Protein AF-A0A9D6X083-F1 (afdb_monomer_lite)

Secondary structure (DSSP, 8-state):
--HHHHHHHHHHHHHHHHHHHHHHHHHHHHHTT--HHHHT-SSHHHHHHHHHHTHHHHHHHHHHHHHHHHHHHHHHHHHHHHHHHHHHHHHHHHHHHHHHHHHHHHHHHHHHHHHHHHHHTTPPPPHHHHHHHHHHHHHHHHHHHHHHHHHHHHHHT-SSHHHHHHHHHHHHHHHHHHHTTT-HHHHHHHHHHHHHHHHHHHHHHHHHHHHHTS--

pLDDT: mean 91.26, std 8.33, range [47.0, 98.56]

Radius of gyration: 18.52 Å; chains: 1; bounding box: 45×30×57 Å

Sequence (216 aa):
MDTQKFIVRVGAIAGAVGALILAAMIAVGTGAGVDLAKTQSLVPAIAQEAFKMQAGAIQTVMVLDDLFVVAYVVTFIALATYVRERAGWLALIALVFALITGALDFFENSITLALVATAHAGIAFDPTTLFAMNIVTQMKYLATNIAVGIFGIALWNSPAISDRGLGALLILFAPINVIAFVNPAFAVVRIFAMLGLLVVGAIVLGQTVARTARPQ

Foldseek 3Di:
DPPLLVLLLLLLVLLVVLLVLLVVLVCLCVVLVQDPCQCLDLPQVSNLVSLQSCVVSLLSSLVSQLSSLVSVLSNLVSLLSVLCVQCVVLSVLLNVLSVLLSVLSNVLSVLSNVSSVCSVVVHTDDSVSSVVSVVSVVSSLVSLLSSLQSSLVSQCPDPDPLSPVLSVLSNVLNVLSVVCVVDVVSVVVSSVSVSVSSVVNSVSSVVVSVVVPDDD

Structure (mmCIF, N/CA/C/O backbone):
data_AF-A0A9D6X083-F1
#
_entry.id   AF-A0A9D6X083-F1
#
loop_
_atom_site.group_PDB
_atom_site.id
_atom_site.type_symbol
_atom_site.label_atom_id
_atom_site.label_alt_id
_atom_site.label_comp_id
_atom_site.label_asym_id
_atom_site.label_entity_id
_atom_site.label_seq_id
_atom_site.pdbx_PDB_ins_code
_atom_site.Cartn_x
_atom_site.Cartn_y
_atom_site.Cartn_z
_atom_site.occupancy
_atom_site.B_iso_or_equiv
_atom_site.auth_seq_id
_atom_site.auth_comp_id
_atom_site.auth_asym_id
_atom_site.auth_atom_id
_atom_site.pdbx_PDB_model_num
ATOM 1 N N . MET A 1 1 ? -28.297 -9.023 13.427 1.00 57.06 1 MET A N 1
ATOM 2 C CA . MET A 1 1 ? -26.887 -8.800 13.817 1.00 57.06 1 MET A CA 1
ATOM 3 C C . MET A 1 1 ? -26.665 -7.303 13.814 1.00 57.06 1 MET A C 1
ATOM 5 O O . MET A 1 1 ? -27.114 -6.671 12.872 1.00 57.06 1 MET A O 1
ATOM 9 N N . ASP A 1 2 ? -26.073 -6.748 14.865 1.00 84.06 2 ASP A N 1
ATOM 10 C CA . ASP A 1 2 ? -25.813 -5.309 14.973 1.00 84.06 2 ASP A CA 1
ATOM 11 C C . ASP A 1 2 ? -24.955 -4.831 13.782 1.00 84.06 2 ASP A C 1
ATOM 13 O O . ASP A 1 2 ? -23.906 -5.426 13.509 1.00 84.06 2 ASP A O 1
ATOM 17 N N . THR A 1 3 ? -25.431 -3.837 13.024 1.00 84.38 3 THR A N 1
ATOM 18 C CA . THR A 1 3 ? -24.836 -3.383 11.750 1.00 84.38 3 THR A CA 1
ATOM 19 C C . THR A 1 3 ? -23.362 -3.024 11.914 1.00 84.38 3 THR A C 1
ATOM 21 O O . THR A 1 3 ? -22.534 -3.367 11.069 1.00 84.38 3 THR A O 1
ATOM 24 N N . GLN A 1 4 ? -23.004 -2.420 13.046 1.00 81.75 4 GLN A N 1
ATOM 25 C CA . GLN A 1 4 ? -21.622 -2.084 13.373 1.00 81.75 4 GLN A CA 1
ATOM 26 C C . GLN A 1 4 ? -20.755 -3.343 13.515 1.00 81.75 4 GLN A C 1
ATOM 28 O O . GLN A 1 4 ? -19.673 -3.426 12.936 1.00 81.75 4 GLN A O 1
ATOM 33 N N . LYS A 1 5 ? -21.249 -4.376 14.211 1.00 83.50 5 LYS A N 1
ATOM 34 C CA . LYS A 1 5 ? -20.527 -5.650 14.371 1.00 83.50 5 LYS A CA 1
ATOM 35 C C . LYS A 1 5 ? -20.303 -6.329 13.027 1.00 83.50 5 LYS A C 1
ATOM 37 O O . LYS A 1 5 ? -19.231 -6.884 12.814 1.00 83.50 5 LYS A O 1
ATOM 42 N N . PHE A 1 6 ? -21.282 -6.286 12.123 1.00 88.88 6 PHE A N 1
ATOM 43 C CA . PHE A 1 6 ? -21.110 -6.807 10.766 1.00 88.88 6 PHE A CA 1
ATOM 44 C C . PHE A 1 6 ? -19.974 -6.099 10.030 1.00 88.88 6 PHE A C 1
ATOM 46 O O . PHE A 1 6 ? -19.058 -6.765 9.551 1.00 88.88 6 PHE A O 1
ATOM 53 N N . ILE A 1 7 ? -19.993 -4.767 10.013 1.00 89.25 7 ILE A N 1
ATOM 54 C CA . ILE A 1 7 ? -18.995 -3.953 9.312 1.00 89.25 7 ILE A CA 1
ATOM 55 C C . ILE A 1 7 ? -17.583 -4.229 9.843 1.00 89.25 7 ILE A C 1
ATOM 57 O O . ILE A 1 7 ? -16.665 -4.445 9.055 1.00 89.25 7 ILE A O 1
ATOM 61 N N . VAL A 1 8 ? -17.402 -4.315 11.165 1.00 87.88 8 VAL A N 1
ATOM 62 C CA . VAL A 1 8 ? -16.080 -4.607 11.745 1.00 87.88 8 VAL A CA 1
ATOM 63 C C . VAL A 1 8 ? -15.611 -6.032 11.419 1.00 87.88 8 VAL A C 1
ATOM 65 O O . VAL A 1 8 ? -14.425 -6.225 11.160 1.00 87.88 8 VAL A O 1
ATOM 68 N N . ARG A 1 9 ? -16.509 -7.033 11.349 1.00 90.94 9 ARG A N 1
ATOM 69 C CA . ARG A 1 9 ? -16.136 -8.389 10.876 1.00 90.94 9 ARG A CA 1
ATOM 70 C C . ARG A 1 9 ? -15.660 -8.366 9.439 1.00 90.94 9 ARG A C 1
ATOM 72 O O . ARG A 1 9 ? -14.634 -8.967 9.144 1.00 90.94 9 ARG A O 1
ATOM 79 N N . VAL A 1 10 ? -16.403 -7.686 8.569 1.00 93.62 10 VAL A N 1
ATOM 80 C CA . VAL A 1 10 ? -16.038 -7.546 7.157 1.00 93.62 10 VAL A CA 1
ATOM 81 C C . VAL A 1 10 ? -14.670 -6.878 7.039 1.00 93.62 10 VAL A C 1
ATOM 83 O O . VAL A 1 10 ? -13.820 -7.391 6.322 1.00 93.62 10 VAL A O 1
ATOM 86 N N . GLY A 1 11 ? -14.410 -5.823 7.815 1.00 92.94 11 GLY A N 1
ATOM 87 C CA . GLY A 1 11 ? -13.095 -5.184 7.883 1.00 92.94 11 GLY A CA 1
ATOM 88 C C . GLY A 1 11 ? -11.977 -6.114 8.352 1.00 92.94 11 GLY A C 1
ATOM 89 O O . GLY A 1 11 ? -10.917 -6.146 7.741 1.00 92.94 11 GLY A O 1
ATOM 90 N N . ALA A 1 12 ? -12.200 -6.912 9.400 1.00 91.81 12 ALA A N 1
ATOM 91 C CA . ALA A 1 12 ? -11.199 -7.868 9.885 1.00 91.81 12 ALA A CA 1
ATOM 92 C C . ALA A 1 12 ? -10.893 -8.968 8.855 1.00 91.81 12 ALA A C 1
ATOM 94 O O . ALA A 1 12 ? -9.731 -9.321 8.657 1.00 91.81 12 ALA A O 1
ATOM 95 N N . ILE A 1 13 ? -11.924 -9.481 8.176 1.00 94.75 13 ILE A N 1
ATOM 96 C CA . ILE A 1 13 ? -11.771 -10.459 7.091 1.00 94.75 13 ILE A CA 1
ATOM 97 C C . ILE A 1 13 ? -11.012 -9.831 5.923 1.00 94.75 13 ILE A C 1
ATOM 99 O O . ILE A 1 13 ? -10.068 -10.435 5.425 1.00 94.75 13 ILE A O 1
ATOM 103 N N . ALA A 1 14 ? -11.378 -8.614 5.519 1.00 95.50 14 ALA A N 1
ATOM 104 C CA . ALA A 1 14 ? -10.691 -7.890 4.459 1.00 95.50 14 ALA A CA 1
ATOM 105 C C . ALA A 1 14 ? -9.214 -7.650 4.812 1.00 95.50 14 ALA A C 1
ATOM 107 O O . ALA A 1 14 ? -8.349 -7.909 3.984 1.00 95.50 14 ALA A O 1
ATOM 108 N N . GLY A 1 15 ? -8.901 -7.281 6.057 1.00 93.94 15 GLY A N 1
ATOM 109 C CA . GLY A 1 15 ? -7.522 -7.149 6.531 1.00 93.94 15 GLY A CA 1
ATOM 110 C C . GLY A 1 15 ? -6.738 -8.464 6.471 1.00 93.94 15 GLY A C 1
ATOM 111 O O . GLY A 1 15 ? -5.591 -8.479 6.028 1.00 93.94 15 GLY A O 1
ATOM 112 N N . ALA A 1 16 ? -7.363 -9.586 6.845 1.00 95.12 16 ALA A N 1
ATOM 113 C CA . ALA A 1 16 ? -6.751 -10.911 6.733 1.00 95.12 16 ALA A CA 1
ATOM 114 C C . ALA A 1 16 ? -6.512 -11.320 5.269 1.00 95.12 16 ALA A C 1
ATOM 116 O O . ALA A 1 16 ? -5.441 -11.826 4.938 1.00 95.12 16 ALA A O 1
ATOM 117 N N . VAL A 1 17 ? -7.476 -11.058 4.381 1.00 96.75 17 VAL A N 1
ATOM 118 C CA . VAL A 1 17 ? -7.324 -11.259 2.931 1.00 96.75 17 VAL A CA 1
ATOM 119 C C . VAL A 1 17 ? -6.194 -10.385 2.388 1.00 96.75 17 VAL A C 1
ATOM 121 O O . VAL A 1 17 ? -5.342 -10.887 1.662 1.00 96.75 17 VAL A O 1
ATOM 124 N N . GLY A 1 18 ? -6.113 -9.120 2.804 1.00 96.69 18 GLY A N 1
ATOM 125 C CA . GLY A 1 18 ? -5.015 -8.222 2.453 1.00 96.69 18 GLY A CA 1
ATOM 126 C C . GLY A 1 18 ? -3.651 -8.780 2.868 1.00 96.69 18 GLY A C 1
ATOM 127 O O . GLY A 1 18 ? -2.720 -8.779 2.069 1.00 96.69 18 GLY A O 1
ATOM 128 N N . ALA A 1 19 ? -3.530 -9.342 4.074 1.00 95.94 19 ALA A N 1
ATOM 129 C CA . ALA A 1 19 ?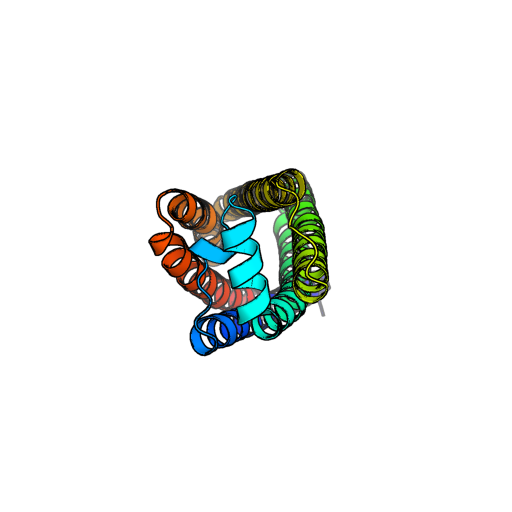 -2.293 -9.990 4.514 1.00 95.94 19 ALA A CA 1
ATOM 130 C C . ALA A 1 19 ? -1.897 -11.182 3.620 1.00 95.94 19 ALA A C 1
ATOM 132 O O . ALA A 1 19 ? -0.722 -11.336 3.286 1.00 95.94 19 ALA A O 1
ATOM 133 N N . LEU A 1 20 ? -2.864 -12.005 3.197 1.00 97.31 20 LEU A N 1
ATOM 134 C CA . LEU A 1 20 ? -2.616 -13.121 2.276 1.00 97.31 20 LEU A CA 1
ATOM 135 C C . LEU A 1 20 ? -2.178 -12.636 0.891 1.00 97.31 20 LEU A C 1
ATOM 137 O O . LEU A 1 20 ? -1.249 -13.198 0.312 1.00 97.31 20 LEU A O 1
ATOM 141 N N . ILE A 1 21 ? -2.808 -11.580 0.376 1.00 97.81 21 ILE A N 1
ATOM 142 C CA . ILE A 1 21 ? -2.437 -10.980 -0.908 1.00 97.81 21 ILE A CA 1
ATOM 143 C C . ILE A 1 21 ? -1.023 -10.394 -0.830 1.00 97.81 21 ILE A C 1
ATOM 145 O O . ILE A 1 21 ? -0.210 -10.662 -1.710 1.00 97.81 21 ILE A O 1
ATOM 149 N N . LEU A 1 22 ? -0.676 -9.683 0.248 1.00 96.44 22 LEU A N 1
ATOM 150 C CA . LEU A 1 22 ? 0.683 -9.174 0.449 1.00 96.44 22 LEU A CA 1
ATOM 151 C C . LEU A 1 22 ? 1.714 -10.307 0.527 1.00 96.44 22 LEU A C 1
ATOM 153 O O . LEU A 1 22 ? 2.782 -10.205 -0.074 1.00 96.44 22 LEU A O 1
ATOM 157 N N . ALA A 1 23 ? 1.393 -11.411 1.203 1.00 96.50 23 ALA A N 1
ATOM 158 C CA . ALA A 1 23 ? 2.252 -12.593 1.212 1.00 96.50 23 ALA A CA 1
ATOM 159 C C . ALA A 1 23 ? 2.444 -13.177 -0.201 1.00 96.50 23 ALA A C 1
ATOM 161 O O . ALA A 1 23 ? 3.562 -13.546 -0.562 1.00 96.50 23 ALA A O 1
ATOM 162 N N . ALA A 1 24 ? 1.391 -13.203 -1.024 1.00 97.12 24 ALA A N 1
ATOM 163 C CA . ALA A 1 24 ? 1.485 -13.619 -2.422 1.00 97.12 24 ALA A CA 1
ATOM 164 C C . ALA A 1 24 ? 2.355 -12.661 -3.254 1.00 97.12 24 ALA A C 1
ATOM 166 O O . ALA A 1 24 ? 3.208 -13.122 -4.009 1.00 97.12 24 ALA A O 1
ATOM 167 N N . MET A 1 25 ? 2.218 -11.344 -3.072 1.00 96.19 25 MET A N 1
ATOM 168 C CA . MET A 1 25 ? 3.072 -10.349 -3.737 1.00 96.19 25 MET A CA 1
ATOM 169 C C . MET A 1 25 ? 4.548 -10.526 -3.368 1.00 96.19 25 MET A C 1
ATOM 171 O O . MET A 1 25 ? 5.409 -10.493 -4.246 1.00 96.19 25 MET A O 1
ATOM 175 N N . ILE A 1 26 ? 4.848 -10.790 -2.090 1.00 93.81 26 ILE A N 1
ATOM 176 C CA . ILE A 1 26 ? 6.210 -11.109 -1.633 1.00 93.81 26 ILE A CA 1
ATOM 177 C C . ILE A 1 26 ? 6.724 -12.375 -2.324 1.00 93.81 26 ILE A C 1
ATOM 179 O O . ILE A 1 26 ? 7.855 -12.388 -2.811 1.00 93.81 26 ILE A O 1
ATOM 183 N N . ALA A 1 27 ? 5.911 -13.431 -2.393 1.00 94.94 27 ALA A N 1
ATOM 184 C CA . ALA A 1 27 ? 6.293 -14.686 -3.036 1.00 94.94 27 ALA A CA 1
ATOM 185 C C . ALA A 1 27 ? 6.585 -14.500 -4.535 1.00 94.94 27 ALA A C 1
ATOM 187 O O . ALA A 1 27 ? 7.588 -15.011 -5.028 1.00 94.94 27 ALA A O 1
ATOM 188 N N . VAL A 1 28 ? 5.763 -13.719 -5.244 1.00 94.75 28 VAL A N 1
ATOM 189 C CA . VAL A 1 28 ? 5.981 -13.402 -6.665 1.00 94.75 28 VAL A CA 1
ATOM 190 C C . VAL A 1 28 ? 7.257 -12.581 -6.844 1.00 94.75 28 VAL A C 1
ATOM 192 O O . VAL A 1 28 ? 8.112 -12.952 -7.646 1.00 94.75 28 VAL A O 1
ATOM 195 N N . GLY A 1 29 ? 7.422 -11.498 -6.079 1.00 91.12 29 GLY A N 1
ATOM 196 C CA . GLY A 1 29 ? 8.581 -10.611 -6.199 1.00 91.12 29 GLY A CA 1
ATOM 197 C C . GLY A 1 29 ? 9.904 -11.305 -5.865 1.00 91.12 29 GLY A C 1
ATOM 198 O O . GLY A 1 29 ? 10.885 -11.152 -6.591 1.00 91.12 29 GLY A O 1
ATOM 199 N N . THR A 1 30 ? 9.929 -12.120 -4.807 1.00 89.25 30 THR A N 1
ATOM 200 C CA . THR A 1 30 ? 11.122 -12.895 -4.425 1.00 89.25 30 THR A CA 1
ATOM 201 C C . THR A 1 30 ? 11.402 -14.039 -5.398 1.00 89.25 30 THR A C 1
ATOM 203 O O . THR A 1 30 ? 12.545 -14.203 -5.817 1.00 89.25 30 THR A O 1
ATOM 206 N N . GLY A 1 31 ? 10.377 -14.790 -5.817 1.00 90.06 31 GLY A N 1
ATOM 207 C CA . GLY A 1 31 ? 10.517 -15.899 -6.764 1.00 90.06 31 GLY A CA 1
ATOM 208 C C . GLY A 1 31 ? 10.977 -15.463 -8.157 1.00 90.06 31 GLY A C 1
ATOM 209 O O . GLY A 1 31 ? 11.719 -16.191 -8.810 1.00 90.06 31 GLY A O 1
ATOM 210 N N . ALA A 1 32 ? 10.592 -14.261 -8.592 1.00 87.44 32 ALA A N 1
ATOM 211 C CA . ALA A 1 32 ? 11.033 -13.675 -9.857 1.00 87.44 32 ALA A CA 1
ATOM 212 C C . ALA A 1 32 ? 12.366 -12.908 -9.761 1.00 87.44 32 ALA A C 1
ATOM 214 O O . ALA A 1 32 ? 12.852 -12.414 -10.777 1.00 87.44 32 ALA A O 1
ATOM 215 N N . GLY A 1 33 ? 12.955 -12.785 -8.564 1.00 85.56 33 GLY A N 1
ATOM 216 C CA . GLY A 1 33 ? 14.194 -12.032 -8.356 1.00 85.56 33 GLY A CA 1
ATOM 217 C C . GLY A 1 33 ? 14.054 -10.543 -8.680 1.00 85.56 33 GLY A C 1
ATOM 218 O O . GLY A 1 33 ? 14.962 -9.960 -9.273 1.00 85.56 33 GLY A O 1
ATOM 219 N N . VAL A 1 34 ? 12.910 -9.937 -8.338 1.00 83.81 34 VAL A N 1
ATOM 220 C CA . VAL A 1 34 ? 12.632 -8.525 -8.629 1.00 83.81 34 VAL A CA 1
ATOM 221 C C . VAL A 1 34 ? 13.661 -7.629 -7.944 1.00 83.81 34 VAL A C 1
ATOM 223 O O . VAL A 1 34 ? 13.794 -7.614 -6.719 1.00 83.81 34 VAL A O 1
ATOM 226 N N . ASP A 1 35 ? 14.368 -6.846 -8.754 1.00 85.25 35 ASP A N 1
ATOM 227 C CA . ASP A 1 35 ? 15.342 -5.863 -8.286 1.00 85.25 35 ASP A CA 1
ATOM 228 C C . ASP A 1 35 ? 14.642 -4.516 -8.093 1.00 85.25 35 ASP A C 1
ATOM 230 O O . ASP A 1 35 ? 14.546 -3.701 -9.016 1.00 85.25 35 ASP A O 1
ATOM 234 N N . LEU A 1 36 ? 14.151 -4.300 -6.869 1.00 82.38 36 LEU A N 1
ATOM 235 C CA . LEU A 1 36 ? 13.416 -3.091 -6.492 1.00 82.38 36 LEU A CA 1
ATOM 236 C C . LEU A 1 36 ? 14.210 -1.807 -6.763 1.00 82.38 36 LEU A C 1
ATOM 238 O O . LEU A 1 36 ? 13.619 -0.789 -7.123 1.00 82.38 36 LEU A O 1
ATOM 242 N N . ALA A 1 37 ? 15.539 -1.842 -6.624 1.00 86.31 37 ALA A N 1
ATOM 243 C CA . ALA A 1 37 ? 16.376 -0.672 -6.863 1.00 86.31 37 ALA A CA 1
ATOM 244 C C . ALA A 1 37 ? 16.399 -0.300 -8.351 1.00 86.31 37 ALA A C 1
ATOM 246 O O . ALA A 1 37 ? 16.353 0.882 -8.695 1.00 86.31 37 ALA A O 1
ATOM 247 N N . LYS A 1 38 ? 16.417 -1.297 -9.244 1.00 89.81 38 LYS A N 1
ATOM 248 C CA . LYS A 1 38 ? 16.351 -1.050 -10.690 1.00 89.81 38 LYS A CA 1
ATOM 249 C C . LYS A 1 38 ? 14.958 -0.631 -11.144 1.00 89.81 38 LYS A C 1
ATOM 251 O O . LYS A 1 38 ? 14.855 0.301 -11.937 1.00 89.81 38 LYS A O 1
ATOM 256 N N . THR A 1 39 ? 13.895 -1.251 -10.628 1.00 87.94 39 THR A N 1
ATOM 257 C CA . THR A 1 39 ? 12.513 -0.882 -10.995 1.00 87.94 39 THR A CA 1
ATOM 258 C C . THR A 1 39 ? 12.117 0.506 -10.488 1.00 87.94 39 THR A C 1
ATOM 260 O O . THR A 1 39 ? 11.258 1.145 -11.082 1.00 87.94 39 THR A O 1
ATOM 263 N N . GLN A 1 40 ? 12.746 1.000 -9.418 1.00 89.06 40 GLN A N 1
ATOM 264 C CA . GLN A 1 40 ? 12.524 2.350 -8.879 1.00 89.06 40 GLN A CA 1
ATOM 265 C C . GLN A 1 40 ? 13.541 3.386 -9.386 1.00 89.06 40 GLN A C 1
ATOM 267 O O . GLN A 1 40 ? 13.532 4.532 -8.934 1.00 89.06 40 GLN A O 1
ATOM 272 N N . SER A 1 41 ? 14.433 3.002 -10.302 1.00 91.75 41 SER A N 1
ATOM 273 C CA . SER A 1 41 ? 15.456 3.904 -10.821 1.00 91.75 41 SER A CA 1
ATOM 274 C C . SER A 1 41 ? 14.835 5.038 -11.633 1.00 91.75 41 SER A C 1
ATOM 276 O O . SER A 1 41 ? 13.993 4.817 -12.500 1.00 91.75 41 SER A O 1
ATOM 278 N N . LEU A 1 42 ? 15.315 6.261 -11.407 1.00 93.00 42 LEU A N 1
ATOM 279 C CA . LEU A 1 42 ? 14.971 7.417 -12.240 1.00 93.00 42 LEU A CA 1
ATOM 280 C C . LEU A 1 42 ? 15.786 7.463 -13.542 1.00 93.00 42 LEU A C 1
ATOM 282 O O . LEU A 1 42 ? 15.558 8.336 -14.374 1.00 93.00 42 LEU A O 1
ATOM 286 N N . VAL A 1 43 ? 16.739 6.541 -13.728 1.00 95.56 43 VAL A N 1
ATOM 287 C CA . VAL A 1 43 ? 17.518 6.412 -14.964 1.00 95.56 43 VAL A CA 1
ATOM 288 C C . VAL A 1 43 ? 16.722 5.558 -15.958 1.00 95.56 43 VAL A C 1
ATOM 290 O O . VAL A 1 43 ? 16.605 4.347 -15.739 1.00 95.56 43 VAL A O 1
ATOM 293 N N . PRO A 1 44 ? 16.222 6.129 -17.075 1.00 95.62 44 PRO A N 1
ATOM 294 C CA . PRO A 1 44 ? 15.279 5.445 -17.960 1.00 95.62 44 PRO A CA 1
ATOM 295 C C . PRO A 1 44 ? 15.766 4.099 -18.487 1.00 95.62 44 PRO A C 1
ATOM 297 O O . PRO A 1 44 ? 15.013 3.135 -18.470 1.00 95.62 44 PRO A O 1
ATOM 300 N N . ALA A 1 45 ? 17.033 4.009 -18.902 1.00 95.75 45 ALA A N 1
ATOM 301 C CA . ALA A 1 45 ? 17.598 2.773 -19.440 1.00 95.75 45 ALA A CA 1
ATOM 302 C C . ALA A 1 45 ? 17.605 1.631 -18.408 1.00 95.75 45 ALA A C 1
ATOM 304 O O . ALA A 1 45 ? 17.249 0.504 -18.742 1.00 95.75 45 ALA A O 1
ATOM 305 N N . ILE A 1 46 ? 17.950 1.937 -17.151 1.00 95.44 46 ILE A N 1
ATOM 306 C CA . ILE A 1 46 ? 18.000 0.955 -16.058 1.00 95.44 46 ILE A CA 1
ATOM 307 C C . ILE A 1 46 ? 16.587 0.469 -15.722 1.00 95.44 46 ILE A C 1
ATOM 309 O O . ILE A 1 46 ? 16.351 -0.736 -15.629 1.00 95.44 46 ILE A O 1
ATOM 313 N N . ALA A 1 47 ? 15.643 1.403 -15.574 1.00 95.25 47 ALA A N 1
ATOM 314 C CA . ALA A 1 47 ? 14.250 1.071 -15.302 1.00 95.25 47 ALA A CA 1
ATOM 315 C C . ALA A 1 47 ? 13.640 0.259 -16.454 1.00 95.25 47 ALA A C 1
ATOM 317 O O . ALA A 1 47 ? 13.046 -0.790 -16.224 1.00 95.25 47 ALA A O 1
ATOM 318 N N . GLN A 1 48 ? 13.841 0.682 -17.702 1.00 96.38 48 GLN A N 1
ATOM 319 C CA . GLN A 1 48 ? 13.305 -0.002 -18.877 1.00 96.38 48 GLN A CA 1
ATOM 320 C C . GLN A 1 48 ? 13.834 -1.435 -19.004 1.00 96.38 48 GLN A C 1
ATOM 322 O O . GLN A 1 48 ? 13.064 -2.339 -19.325 1.00 96.38 48 GLN A O 1
ATOM 327 N N . GLU A 1 49 ? 15.121 -1.667 -18.739 1.00 95.38 49 GLU A N 1
ATOM 328 C CA . GLU A 1 49 ? 15.699 -3.014 -18.733 1.00 95.38 49 GLU A CA 1
ATOM 329 C C . GLU A 1 49 ? 15.036 -3.902 -17.670 1.00 95.38 49 GLU A C 1
ATOM 331 O O . GLU A 1 49 ? 14.608 -5.017 -17.974 1.00 95.38 49 GLU A O 1
ATOM 336 N N . ALA A 1 50 ? 14.869 -3.392 -16.446 1.00 94.56 50 ALA A N 1
ATOM 337 C CA . ALA A 1 50 ? 14.203 -4.123 -15.370 1.00 94.56 50 ALA A CA 1
ATOM 338 C C . ALA A 1 50 ? 12.739 -4.443 -15.705 1.00 94.56 50 ALA A C 1
ATOM 340 O O . ALA A 1 50 ? 12.314 -5.589 -15.559 1.00 94.56 50 ALA A O 1
ATOM 341 N N . PHE A 1 51 ? 11.992 -3.466 -16.228 1.00 95.50 51 PHE A N 1
ATOM 342 C CA . PHE A 1 51 ? 10.600 -3.648 -16.646 1.00 95.50 51 PHE A CA 1
ATOM 343 C C . PHE A 1 51 ? 10.459 -4.671 -17.776 1.00 95.50 51 PHE A C 1
ATOM 345 O O . PHE A 1 51 ? 9.517 -5.457 -17.759 1.00 95.50 51 PHE A O 1
ATOM 352 N N . LYS A 1 52 ? 11.404 -4.720 -18.726 1.00 95.00 52 LYS A N 1
ATOM 353 C CA . LYS A 1 52 ? 11.436 -5.760 -19.769 1.00 95.00 52 LYS A CA 1
ATOM 354 C C . LYS A 1 52 ? 11.701 -7.145 -19.185 1.00 95.00 52 LYS A C 1
ATOM 356 O O . LYS A 1 52 ? 10.996 -8.090 -19.521 1.00 95.00 52 LYS A O 1
ATOM 361 N N . MET A 1 53 ? 12.718 -7.271 -18.331 1.00 94.81 53 MET A N 1
ATOM 362 C CA . MET A 1 53 ? 13.121 -8.565 -17.770 1.00 94.81 53 MET A CA 1
ATOM 363 C C . MET A 1 53 ? 12.073 -9.149 -16.818 1.00 94.81 53 MET A C 1
ATOM 365 O O . MET A 1 53 ? 11.943 -10.365 -16.724 1.00 94.81 53 MET A O 1
ATOM 369 N N . GLN A 1 54 ? 11.334 -8.293 -16.111 1.00 94.31 54 GLN A N 1
ATOM 370 C CA . GLN A 1 54 ? 10.450 -8.690 -15.012 1.00 94.31 54 GLN A CA 1
ATOM 371 C C . GLN A 1 54 ? 8.970 -8.416 -15.310 1.00 94.31 54 GLN A C 1
ATOM 373 O O . GLN A 1 54 ? 8.147 -8.453 -14.398 1.00 94.31 54 GLN A O 1
ATOM 378 N N . ALA A 1 55 ? 8.607 -8.167 -16.572 1.00 94.88 55 ALA A N 1
ATOM 379 C CA . ALA A 1 55 ? 7.268 -7.735 -16.973 1.00 94.88 55 ALA A CA 1
ATOM 380 C C . ALA A 1 55 ? 6.134 -8.591 -16.390 1.00 94.88 55 ALA A C 1
ATOM 382 O O . ALA A 1 55 ? 5.216 -8.053 -15.776 1.00 94.88 55 ALA A O 1
ATOM 383 N N . GLY A 1 56 ? 6.218 -9.920 -16.523 1.00 95.50 56 GLY A N 1
ATOM 384 C CA . GLY A 1 56 ? 5.181 -10.826 -16.017 1.00 95.50 56 GLY A CA 1
ATOM 385 C C . GLY A 1 56 ? 5.046 -10.797 -14.491 1.00 95.50 56 GLY A C 1
ATOM 386 O O . GLY A 1 56 ? 3.933 -10.838 -13.965 1.00 95.50 56 GLY A O 1
ATOM 387 N N . ALA A 1 57 ? 6.165 -10.665 -13.774 1.00 95.69 57 ALA A N 1
ATOM 388 C CA . ALA A 1 57 ? 6.160 -10.538 -12.320 1.00 95.69 57 ALA A CA 1
ATOM 389 C C . ALA A 1 57 ? 5.570 -9.191 -11.886 1.00 95.69 57 ALA A C 1
ATOM 391 O O . ALA A 1 57 ? 4.693 -9.169 -11.027 1.00 95.69 57 ALA A O 1
ATOM 392 N N . ILE A 1 58 ? 5.980 -8.091 -12.528 1.00 95.69 58 ILE A N 1
ATOM 393 C CA . ILE A 1 58 ? 5.441 -6.748 -12.277 1.00 95.69 58 ILE A CA 1
ATOM 394 C C . ILE A 1 58 ? 3.930 -6.737 -12.524 1.00 95.69 58 ILE A C 1
ATOM 396 O O . ILE A 1 58 ? 3.182 -6.347 -11.638 1.00 95.69 58 ILE A O 1
ATOM 400 N N . GLN A 1 59 ? 3.460 -7.235 -13.671 1.00 97.00 59 GLN A N 1
ATOM 401 C CA . GLN A 1 59 ? 2.028 -7.313 -13.988 1.00 97.00 59 GLN A CA 1
ATOM 402 C C . GLN A 1 59 ? 1.245 -8.114 -12.946 1.00 97.00 59 GLN A C 1
ATOM 404 O O . GLN A 1 59 ? 0.195 -7.669 -12.489 1.00 97.00 59 GLN A O 1
ATOM 409 N N . THR A 1 60 ? 1.770 -9.272 -12.542 1.00 97.62 60 THR A N 1
ATOM 410 C CA . THR A 1 60 ? 1.138 -10.107 -11.512 1.00 97.62 60 THR A CA 1
ATOM 411 C C . THR A 1 60 ? 1.055 -9.363 -10.181 1.00 97.62 60 THR A C 1
ATOM 413 O O . THR A 1 60 ? 0.005 -9.374 -9.544 1.00 97.62 60 THR A O 1
ATOM 416 N N . VAL A 1 61 ? 2.132 -8.684 -9.775 1.00 96.44 61 VAL A N 1
ATOM 417 C CA . VAL A 1 61 ? 2.150 -7.878 -8.549 1.00 96.44 61 VAL A CA 1
ATOM 418 C C . VAL A 1 61 ? 1.154 -6.723 -8.635 1.00 96.44 61 VAL A C 1
ATOM 420 O O . VAL A 1 61 ? 0.442 -6.528 -7.667 1.00 96.44 61 VAL A O 1
ATOM 423 N N . MET A 1 62 ? 1.021 -6.022 -9.765 1.00 97.12 62 MET A N 1
ATOM 424 C CA . MET A 1 62 ? 0.039 -4.931 -9.910 1.00 97.12 62 MET A CA 1
ATOM 425 C C . MET A 1 62 ? -1.409 -5.421 -9.797 1.00 97.12 62 MET A C 1
ATOM 427 O O . MET A 1 62 ? -2.215 -4.799 -9.119 1.00 97.12 62 MET A O 1
ATOM 431 N N . VAL A 1 63 ? -1.741 -6.570 -10.396 1.00 97.44 63 VAL A N 1
ATOM 432 C CA . VAL A 1 63 ? -3.085 -7.164 -10.259 1.00 97.44 63 VAL A CA 1
ATOM 433 C C . VAL A 1 63 ? -3.368 -7.559 -8.811 1.00 97.44 63 VAL A C 1
ATOM 435 O O . VAL A 1 63 ? -4.467 -7.338 -8.301 1.00 97.44 63 VAL A O 1
ATOM 438 N N . LEU A 1 64 ? -2.385 -8.161 -8.139 1.00 98.00 64 LEU A N 1
ATOM 439 C CA . LEU A 1 64 ? -2.504 -8.487 -6.721 1.00 98.00 64 LEU A CA 1
ATOM 440 C C . LEU A 1 64 ? -2.622 -7.216 -5.873 1.00 98.00 64 LEU A C 1
ATOM 442 O O . LEU A 1 64 ? -3.428 -7.189 -4.948 1.00 98.00 64 LEU A O 1
ATOM 446 N N . ASP A 1 65 ? -1.876 -6.168 -6.200 1.00 97.06 65 ASP A N 1
ATOM 447 C CA . ASP A 1 65 ? -1.896 -4.907 -5.470 1.00 97.06 65 ASP A CA 1
ATOM 448 C C . ASP A 1 65 ? -3.244 -4.186 -5.626 1.00 97.06 65 ASP A C 1
ATOM 450 O O . ASP A 1 65 ? -3.821 -3.762 -4.634 1.00 97.06 65 ASP A O 1
ATOM 454 N N . ASP A 1 66 ? -3.861 -4.193 -6.809 1.00 98.25 66 ASP A N 1
ATOM 455 C CA . ASP A 1 66 ? -5.228 -3.680 -6.996 1.00 98.25 66 ASP A CA 1
ATOM 456 C C . ASP A 1 66 ? -6.257 -4.412 -6.107 1.00 98.25 66 ASP A C 1
ATOM 458 O O . ASP A 1 66 ? -7.153 -3.795 -5.520 1.00 98.25 66 ASP A O 1
ATOM 462 N N . LEU A 1 67 ? -6.124 -5.736 -5.946 1.00 98.12 67 LEU A N 1
ATOM 463 C CA . LEU A 1 67 ? -6.958 -6.512 -5.015 1.00 98.12 67 LEU A CA 1
ATOM 464 C C . LEU A 1 67 ? -6.640 -6.181 -3.550 1.00 98.12 67 LEU A C 1
ATOM 466 O O . LEU A 1 67 ? -7.546 -6.123 -2.711 1.00 98.12 67 LEU A O 1
ATOM 470 N N . PHE A 1 68 ? -5.364 -5.954 -3.238 1.00 97.94 68 PHE A N 1
ATOM 471 C CA . PHE A 1 68 ? -4.910 -5.518 -1.923 1.00 97.94 68 PHE A CA 1
ATOM 472 C C . PHE A 1 68 ? -5.497 -4.146 -1.560 1.00 97.94 68 PHE A C 1
ATOM 474 O O . PHE A 1 68 ? -5.966 -3.970 -0.432 1.00 97.94 68 PHE A O 1
ATOM 481 N N . VAL A 1 69 ? -5.575 -3.223 -2.523 1.00 98.00 69 VAL A N 1
ATOM 482 C CA . VAL A 1 69 ? -6.195 -1.900 -2.374 1.00 98.00 69 VAL A CA 1
ATOM 483 C C . VAL A 1 69 ? -7.647 -2.007 -1.966 1.00 98.00 69 VAL A C 1
ATOM 485 O O . VAL A 1 69 ? -8.064 -1.415 -0.969 1.00 98.00 69 VAL A O 1
ATOM 488 N N . VAL A 1 70 ? -8.422 -2.829 -2.670 1.00 98.06 70 VAL A N 1
ATOM 489 C CA . VAL A 1 70 ? -9.825 -3.073 -2.311 1.00 98.06 70 VAL A CA 1
ATOM 490 C C . VAL A 1 70 ? -9.932 -3.616 -0.883 1.00 98.06 70 VAL A C 1
ATOM 492 O O . VAL A 1 70 ? -10.746 -3.132 -0.091 1.00 98.06 70 VAL A O 1
ATOM 495 N N . ALA A 1 71 ? -9.088 -4.586 -0.524 1.00 97.50 71 ALA A N 1
ATOM 496 C CA . ALA A 1 71 ? -9.097 -5.199 0.800 1.00 97.50 71 ALA A CA 1
ATOM 497 C C . ALA A 1 71 ? -8.781 -4.189 1.920 1.00 97.50 71 ALA A C 1
ATOM 499 O O . ALA A 1 71 ? -9.505 -4.118 2.924 1.00 97.50 71 ALA A O 1
ATOM 500 N N . TYR A 1 72 ? -7.742 -3.364 1.767 1.00 95.75 72 TYR A N 1
ATOM 501 C CA . TYR A 1 72 ? -7.412 -2.383 2.799 1.00 95.75 72 TYR A CA 1
ATOM 502 C C . TYR A 1 72 ? -8.414 -1.220 2.831 1.00 95.75 72 TYR A C 1
ATOM 504 O O . TYR A 1 72 ? -8.710 -0.721 3.917 1.00 95.75 72 TYR A O 1
ATOM 512 N N . VAL A 1 73 ? -8.995 -0.803 1.698 1.00 97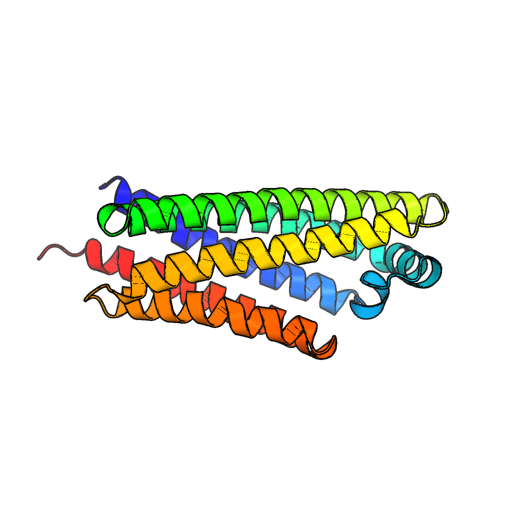.62 73 VAL A N 1
ATOM 513 C CA . VAL A 1 73 ? -10.029 0.251 1.664 1.00 97.62 73 VAL A CA 1
ATOM 514 C C . VAL A 1 73 ? -11.258 -0.192 2.452 1.00 97.62 73 VAL A C 1
ATOM 516 O O . VAL A 1 73 ? -11.745 0.550 3.307 1.00 97.62 73 VAL A O 1
ATOM 519 N N . VAL A 1 74 ? -11.719 -1.431 2.250 1.00 97.06 74 VAL A N 1
ATOM 520 C CA . VAL A 1 74 ? -12.806 -2.021 3.050 1.00 97.06 74 VAL A CA 1
ATOM 521 C C . VAL A 1 74 ? -12.437 -2.051 4.537 1.00 97.06 74 VAL A C 1
ATOM 523 O O . VAL A 1 74 ? -13.263 -1.721 5.392 1.00 97.06 74 VAL A O 1
ATOM 526 N N . THR A 1 75 ? -11.184 -2.380 4.856 1.00 95.38 75 THR A N 1
ATOM 527 C CA . THR A 1 75 ? -10.674 -2.371 6.235 1.00 95.38 75 THR A CA 1
ATOM 528 C C . THR A 1 75 ? -10.716 -0.969 6.850 1.00 95.38 75 THR A C 1
ATOM 530 O O . THR A 1 75 ? -11.193 -0.814 7.976 1.00 95.38 75 THR A O 1
ATOM 533 N N . PHE A 1 76 ? -10.299 0.074 6.125 1.00 96.50 76 PHE A N 1
ATOM 534 C CA . PHE A 1 76 ? -10.355 1.457 6.610 1.00 96.50 76 PHE A CA 1
ATOM 535 C C . PHE A 1 76 ? -11.780 1.985 6.753 1.00 96.50 76 PHE A C 1
ATOM 537 O O . PHE A 1 76 ? -12.056 2.698 7.714 1.00 96.50 76 PHE A O 1
ATOM 544 N N . ILE A 1 77 ? -12.706 1.612 5.867 1.00 96.12 77 ILE A N 1
ATOM 545 C CA . ILE A 1 77 ? -14.131 1.952 6.017 1.00 96.12 77 ILE A CA 1
ATOM 546 C C . ILE A 1 77 ? -14.689 1.332 7.304 1.00 96.12 77 ILE A C 1
ATOM 548 O O . ILE A 1 77 ? -15.392 1.998 8.075 1.00 96.12 77 ILE A O 1
ATOM 552 N N . ALA A 1 78 ? -14.350 0.070 7.573 1.00 93.94 78 ALA A N 1
ATOM 553 C CA . ALA A 1 78 ? -14.758 -0.597 8.800 1.00 93.94 78 ALA A CA 1
ATOM 554 C C . ALA A 1 78 ? -14.145 0.057 10.045 1.00 93.94 78 ALA A C 1
ATOM 556 O O . ALA A 1 78 ? -14.849 0.287 11.030 1.00 93.94 78 ALA A O 1
ATOM 557 N N . LEU A 1 79 ? -12.862 0.420 9.979 1.00 93.25 79 LEU A N 1
ATOM 558 C CA . LEU A 1 79 ? -12.162 1.126 11.048 1.00 93.25 79 LEU A CA 1
ATOM 559 C C . LEU A 1 79 ? -12.762 2.514 11.304 1.00 93.25 79 LEU A C 1
ATOM 561 O O . LEU A 1 79 ? -13.006 2.874 12.452 1.00 93.25 79 LEU A O 1
ATOM 565 N N . ALA A 1 80 ? -13.077 3.267 10.252 1.00 95.25 80 ALA A N 1
ATOM 566 C CA . ALA A 1 80 ? -13.747 4.558 10.352 1.00 95.25 80 ALA A CA 1
ATOM 567 C C . ALA A 1 80 ? -15.115 4.429 11.013 1.00 95.25 80 ALA A C 1
ATOM 569 O O . ALA A 1 80 ? -15.429 5.190 11.923 1.00 95.25 80 ALA A O 1
ATOM 570 N N . THR A 1 81 ? -15.899 3.428 10.616 1.00 92.88 81 THR A N 1
ATOM 571 C CA . THR A 1 81 ? -17.204 3.152 11.230 1.00 92.88 81 THR A CA 1
ATOM 572 C C . THR A 1 81 ? -17.058 2.811 12.712 1.00 92.88 81 THR A C 1
ATOM 574 O O . THR A 1 81 ? -17.826 3.303 13.534 1.00 92.88 81 THR A O 1
ATOM 577 N N . TYR A 1 82 ? -16.043 2.020 13.066 1.00 90.25 82 TYR A N 1
ATOM 578 C CA . TYR A 1 82 ? -15.745 1.659 14.449 1.00 90.25 82 TYR A CA 1
ATOM 579 C C . TYR A 1 82 ? -15.329 2.867 15.304 1.00 90.25 82 TYR A C 1
ATOM 581 O O . TYR A 1 82 ? -15.795 3.029 16.428 1.00 90.25 82 TYR A O 1
ATOM 589 N N . VAL A 1 83 ? -14.479 3.745 14.768 1.00 91.69 83 VAL A N 1
ATOM 590 C CA . VAL A 1 83 ? -13.953 4.920 15.484 1.00 91.69 83 VAL A CA 1
ATOM 591 C C . VAL A 1 83 ? -14.969 6.070 15.541 1.00 91.69 83 VAL A C 1
ATOM 593 O O . VAL A 1 83 ? -14.930 6.886 16.467 1.00 91.69 83 VAL A O 1
ATOM 596 N N . ARG A 1 84 ? -15.906 6.138 14.586 1.00 92.56 84 ARG A N 1
ATOM 597 C CA . ARG A 1 84 ? -16.848 7.256 14.409 1.00 92.56 84 ARG A CA 1
ATOM 598 C C . ARG A 1 84 ? -17.660 7.588 15.658 1.00 92.56 84 ARG A C 1
ATOM 600 O O . ARG A 1 84 ? -17.891 8.766 15.911 1.00 92.56 84 ARG A O 1
ATOM 607 N N . GLU A 1 85 ? -18.078 6.589 16.431 1.00 86.50 85 GLU A N 1
ATOM 608 C CA . GLU A 1 85 ? -18.898 6.794 17.638 1.00 86.50 85 GLU A CA 1
ATOM 609 C C . GLU A 1 85 ? -18.175 7.590 18.730 1.00 86.50 85 GLU A C 1
ATOM 611 O O . GLU A 1 85 ? -18.814 8.216 19.570 1.00 86.50 85 GLU A O 1
ATOM 616 N N . ARG A 1 86 ? -16.840 7.585 18.709 1.00 86.56 86 ARG A N 1
ATOM 617 C CA . ARG A 1 86 ? -15.998 8.224 19.727 1.00 86.56 86 ARG A CA 1
ATOM 618 C C . ARG A 1 86 ? -15.321 9.484 19.211 1.00 86.56 86 ARG A C 1
ATOM 620 O O . ARG A 1 86 ? -15.163 10.448 19.950 1.00 86.56 86 ARG A O 1
ATOM 627 N N . ALA A 1 87 ? -14.901 9.465 17.950 1.00 91.88 87 ALA A N 1
ATOM 628 C CA . ALA A 1 87 ? -14.125 10.534 17.339 1.00 91.88 87 ALA A CA 1
ATOM 629 C C . ALA A 1 87 ? -14.548 10.744 15.878 1.00 91.88 87 ALA A C 1
ATOM 631 O O . ALA A 1 87 ? -13.758 10.552 14.955 1.00 91.88 87 ALA A O 1
ATOM 632 N N . GLY A 1 88 ? -15.810 11.137 15.665 1.00 92.62 88 GLY A N 1
ATOM 633 C CA . GLY A 1 88 ? -16.429 11.243 14.338 1.00 92.62 88 GLY A CA 1
ATOM 634 C C . GLY A 1 88 ? -15.627 12.054 13.317 1.00 92.62 88 GLY A C 1
ATOM 635 O O . GLY A 1 88 ? -15.403 11.580 12.205 1.00 92.62 88 GLY A O 1
ATOM 636 N N . TRP A 1 89 ? -15.135 13.237 13.703 1.00 95.56 89 TRP A N 1
ATOM 637 C CA . TRP A 1 89 ? -14.319 14.078 12.819 1.00 95.56 89 TRP A CA 1
ATOM 638 C C . TRP A 1 89 ? -12.966 13.449 12.476 1.00 95.56 89 TRP A C 1
ATOM 640 O O . TRP A 1 89 ? -12.574 13.454 11.313 1.00 95.56 89 TRP A O 1
ATOM 650 N N . LEU A 1 90 ? -12.278 12.857 13.460 1.00 95.31 90 LEU A N 1
ATOM 651 C CA . LEU A 1 90 ? -10.999 12.180 13.223 1.00 95.31 90 LEU A CA 1
ATOM 652 C C . LEU A 1 90 ? -11.182 10.955 12.322 1.00 95.31 90 LEU A C 1
ATOM 654 O O . LEU A 1 90 ? -10.402 10.764 11.395 1.00 95.31 90 LEU A O 1
ATOM 658 N N . ALA A 1 91 ? -12.240 10.170 12.542 1.00 95.56 91 ALA A N 1
ATOM 659 C CA . ALA A 1 91 ? -12.576 9.025 11.701 1.00 95.56 91 ALA A CA 1
ATOM 660 C C . ALA A 1 91 ? -12.834 9.436 10.245 1.00 95.56 91 ALA A C 1
ATOM 662 O O . ALA A 1 91 ? -12.365 8.764 9.330 1.00 95.56 91 ALA A O 1
ATOM 663 N N . LEU A 1 92 ? -13.552 10.544 10.027 1.00 97.44 92 LEU A N 1
ATOM 664 C CA . LEU A 1 92 ? -13.830 11.060 8.688 1.00 97.44 92 LEU A CA 1
ATOM 665 C C . LEU A 1 92 ? -12.553 11.530 7.983 1.00 97.44 92 LEU A C 1
ATOM 667 O O . LEU A 1 92 ? -12.314 11.136 6.846 1.00 97.44 92 LEU A O 1
ATOM 671 N N . ILE A 1 93 ? -11.726 12.338 8.651 1.00 97.88 93 ILE A N 1
ATOM 672 C CA . ILE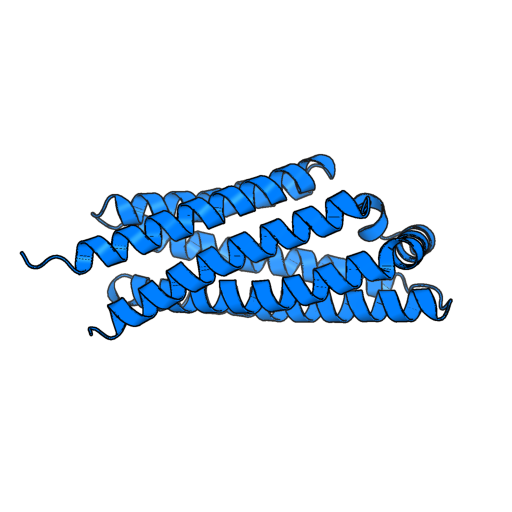 A 1 93 ? -10.470 12.838 8.073 1.00 97.88 93 ILE A CA 1
ATOM 673 C C . ILE A 1 93 ? -9.542 11.664 7.744 1.00 97.88 93 ILE A C 1
ATOM 675 O O . ILE A 1 93 ? -9.024 11.584 6.632 1.00 97.88 93 ILE A O 1
ATOM 679 N N . ALA A 1 94 ? -9.379 10.721 8.674 1.00 97.75 94 ALA A N 1
ATOM 680 C CA . ALA A 1 94 ? -8.562 9.533 8.457 1.00 97.75 94 ALA A CA 1
ATOM 681 C C . ALA A 1 94 ? -9.068 8.694 7.275 1.00 97.75 94 ALA A C 1
ATOM 683 O O . ALA A 1 94 ? -8.267 8.235 6.463 1.00 97.75 94 ALA A O 1
ATOM 684 N N . LEU A 1 95 ? -10.390 8.541 7.136 1.00 98.19 95 LEU A N 1
ATOM 685 C CA . LEU A 1 95 ? -10.990 7.843 6.003 1.00 98.19 95 LEU A CA 1
ATOM 686 C C . LEU A 1 95 ? -10.722 8.562 4.678 1.00 98.19 95 LEU A C 1
ATOM 688 O O . LEU A 1 95 ? -10.383 7.901 3.706 1.00 98.19 95 LEU A O 1
ATOM 692 N N . VAL A 1 96 ? -10.829 9.892 4.625 1.00 98.56 96 VAL A N 1
ATOM 693 C CA . VAL A 1 96 ? -10.513 10.659 3.407 1.00 98.56 96 VAL A CA 1
ATOM 694 C C . VAL A 1 96 ? -9.075 10.393 2.965 1.00 98.56 96 VAL A C 1
ATOM 696 O O . VAL A 1 96 ? -8.852 10.061 1.805 1.00 98.56 96 VAL A O 1
ATOM 699 N N . PHE A 1 97 ? -8.109 10.458 3.884 1.00 98.56 97 PHE A N 1
ATOM 700 C CA . PHE A 1 97 ? -6.714 10.150 3.562 1.00 98.56 97 PHE A CA 1
ATOM 701 C C . PHE A 1 97 ? -6.509 8.688 3.142 1.00 98.56 97 PHE A C 1
ATOM 703 O O . PHE A 1 97 ? -5.788 8.439 2.182 1.00 98.56 97 PHE A O 1
ATOM 710 N N . ALA A 1 98 ? -7.188 7.734 3.782 1.00 98.00 98 ALA A N 1
ATOM 711 C CA . ALA A 1 98 ? -7.146 6.328 3.382 1.00 98.00 98 ALA A CA 1
ATOM 712 C C . ALA A 1 98 ? -7.714 6.089 1.970 1.00 98.00 98 ALA A C 1
ATOM 714 O O . ALA A 1 98 ? -7.185 5.275 1.216 1.00 98.00 98 ALA A O 1
ATOM 715 N N . LEU A 1 99 ? -8.777 6.802 1.591 1.00 98.50 99 LEU A N 1
ATOM 716 C CA . LEU A 1 99 ? -9.346 6.733 0.242 1.00 98.50 99 LEU A CA 1
ATOM 717 C C . LEU A 1 99 ? -8.435 7.403 -0.794 1.00 98.50 99 LEU A C 1
ATOM 719 O O . LEU A 1 99 ? -8.313 6.896 -1.906 1.00 98.50 99 LEU A O 1
ATOM 723 N N . ILE A 1 100 ? -7.767 8.501 -0.426 1.00 98.56 100 ILE A N 1
ATOM 724 C CA . ILE A 1 100 ? -6.733 9.126 -1.261 1.00 98.56 100 ILE A CA 1
ATOM 725 C C . ILE A 1 100 ? -5.583 8.143 -1.498 1.00 98.56 100 ILE A C 1
ATOM 727 O O . ILE A 1 100 ? -5.155 8.008 -2.640 1.00 98.56 100 ILE A O 1
ATOM 731 N N . THR A 1 101 ? -5.127 7.414 -0.473 1.00 98.06 101 THR A N 1
ATOM 732 C CA . THR A 1 101 ? -4.154 6.324 -0.653 1.00 98.06 101 THR A CA 1
ATOM 733 C C . THR A 1 101 ? -4.647 5.313 -1.687 1.00 98.06 101 THR A C 1
ATOM 735 O O . THR A 1 101 ? -3.918 5.038 -2.634 1.00 98.06 101 THR A O 1
ATOM 738 N N . GLY A 1 102 ? -5.893 4.837 -1.557 1.00 98.06 102 GLY A N 1
ATOM 739 C CA . GLY A 1 102 ? -6.519 3.912 -2.514 1.00 98.06 102 GLY A CA 1
ATOM 740 C C . GLY A 1 102 ? -6.488 4.410 -3.950 1.00 98.06 102 GLY A C 1
ATOM 741 O O . GLY A 1 102 ? -6.086 3.691 -4.860 1.00 98.06 102 GLY A O 1
ATOM 742 N N . ALA A 1 103 ? -6.875 5.666 -4.157 1.00 98.31 103 ALA A N 1
ATOM 743 C CA . ALA A 1 103 ? -6.849 6.277 -5.478 1.00 98.31 103 ALA A CA 1
ATOM 744 C C . ALA A 1 103 ? -5.422 6.399 -6.040 1.00 98.31 103 ALA A C 1
ATOM 746 O O . ALA A 1 103 ? -5.211 6.172 -7.231 1.00 98.31 103 ALA A O 1
ATOM 747 N N . LEU A 1 104 ? -4.446 6.747 -5.195 1.00 98.38 104 LEU A N 1
ATOM 748 C CA . LEU A 1 104 ? -3.048 6.879 -5.602 1.00 98.38 104 LEU A CA 1
ATOM 749 C C . LEU A 1 104 ? -2.400 5.526 -5.915 1.00 98.38 104 LEU A C 1
ATOM 751 O O . LEU A 1 104 ? -1.612 5.473 -6.853 1.00 98.38 104 LEU A O 1
ATOM 755 N N . ASP A 1 105 ? -2.757 4.450 -5.205 1.00 97.56 105 ASP A N 1
ATOM 756 C CA . ASP A 1 105 ? -2.320 3.089 -5.551 1.00 97.56 105 ASP A CA 1
ATOM 757 C C . ASP A 1 105 ? -2.804 2.686 -6.947 1.00 97.56 105 ASP A C 1
ATOM 759 O O . ASP A 1 105 ? -1.991 2.340 -7.800 1.00 97.56 105 ASP A O 1
ATOM 763 N N . PHE A 1 106 ? -4.105 2.816 -7.237 1.00 97.94 106 PHE A N 1
ATOM 764 C CA . PHE A 1 106 ? -4.625 2.494 -8.574 1.00 97.94 106 PHE A CA 1
ATOM 765 C C . PHE A 1 106 ? -3.945 3.315 -9.676 1.00 97.94 106 PHE A C 1
ATOM 767 O O . PHE A 1 106 ? -3.705 2.821 -10.783 1.00 97.94 106 PHE A O 1
ATOM 774 N N . PHE A 1 107 ? -3.626 4.577 -9.385 1.00 98.00 107 PHE A N 1
ATOM 775 C CA . PHE A 1 107 ? -2.927 5.443 -10.324 1.00 98.00 107 PHE A CA 1
ATOM 776 C C . PHE A 1 107 ? -1.470 5.004 -10.542 1.00 98.00 107 PHE A C 1
ATOM 778 O O . PHE A 1 107 ? -1.029 4.906 -11.688 1.00 98.00 107 PHE A O 1
ATOM 785 N N . GLU A 1 108 ? -0.740 4.674 -9.475 1.00 97.25 108 GLU A N 1
ATOM 786 C CA . GLU A 1 108 ? 0.617 4.117 -9.541 1.00 97.25 108 GLU A CA 1
ATOM 787 C C . GLU A 1 108 ? 0.654 2.795 -10.317 1.00 97.25 108 GLU A C 1
ATOM 789 O O . GLU A 1 108 ? 1.506 2.617 -11.194 1.00 97.25 108 GLU A O 1
ATOM 794 N N . ASN A 1 109 ? -0.308 1.906 -10.070 1.00 97.75 109 ASN A N 1
ATOM 795 C CA . ASN A 1 109 ? -0.413 0.614 -10.746 1.00 97.75 109 ASN A CA 1
ATOM 796 C C . ASN A 1 109 ? -0.712 0.791 -12.237 1.00 97.75 109 ASN A C 1
ATOM 798 O O . ASN A 1 109 ? -0.084 0.151 -13.084 1.00 97.75 109 ASN A O 1
ATOM 802 N N . SER A 1 110 ? -1.586 1.738 -12.583 1.00 97.38 110 SER A N 1
ATOM 803 C CA . SER A 1 110 ? -1.881 2.089 -13.978 1.00 97.38 110 SER A CA 1
ATOM 804 C C . SER A 1 110 ? -0.645 2.620 -14.715 1.00 97.38 110 SER A C 1
ATOM 806 O O . SER A 1 110 ? -0.367 2.192 -15.838 1.00 97.38 110 SER A O 1
ATOM 808 N N . ILE A 1 111 ? 0.132 3.512 -14.086 1.00 97.19 111 ILE A N 1
ATOM 809 C CA . ILE A 1 111 ? 1.397 4.015 -14.653 1.00 97.19 111 ILE A CA 1
ATOM 810 C C . ILE A 1 111 ? 2.396 2.867 -14.821 1.00 97.19 111 ILE A C 1
ATOM 812 O O . ILE A 1 111 ? 3.017 2.735 -15.875 1.00 97.19 111 ILE A O 1
ATOM 816 N N . THR A 1 112 ? 2.521 2.002 -13.817 1.00 97.12 112 THR A N 1
ATOM 817 C CA . THR A 1 112 ? 3.442 0.860 -13.840 1.00 97.12 112 THR A CA 1
ATOM 818 C C . THR A 1 112 ? 3.111 -0.101 -14.984 1.00 97.12 112 THR A C 1
ATOM 820 O O . THR A 1 112 ? 3.995 -0.493 -15.746 1.00 97.12 112 THR A O 1
ATOM 823 N N . LEU A 1 113 ? 1.835 -0.436 -15.184 1.00 97.38 113 LEU A N 1
ATOM 824 C CA . LEU A 1 113 ? 1.398 -1.274 -16.304 1.00 97.38 113 LEU A CA 1
ATOM 825 C C . LEU A 1 113 ? 1.635 -0.600 -17.665 1.00 97.38 113 LEU A C 1
ATOM 827 O O . LEU A 1 113 ? 2.052 -1.267 -18.617 1.00 97.38 113 LEU A O 1
ATOM 831 N N . ALA A 1 114 ? 1.441 0.718 -17.763 1.00 97.12 114 ALA A N 1
ATOM 832 C CA . ALA A 1 114 ? 1.762 1.476 -18.972 1.00 97.12 114 ALA A CA 1
ATOM 833 C C . ALA A 1 114 ? 3.270 1.461 -19.279 1.00 97.12 114 ALA A C 1
ATOM 835 O O . ALA A 1 114 ? 3.666 1.309 -20.439 1.00 97.12 114 ALA A O 1
ATOM 836 N N . LEU A 1 115 ? 4.126 1.545 -18.256 1.00 97.06 115 LEU A N 1
ATOM 837 C CA . LEU A 1 115 ? 5.576 1.400 -18.398 1.00 97.06 115 LEU A CA 1
ATOM 838 C C . LEU A 1 115 ? 5.959 -0.011 -18.860 1.00 97.06 115 LEU A C 1
ATOM 840 O O . LEU A 1 115 ? 6.801 -0.143 -19.747 1.00 97.06 115 LEU A O 1
ATOM 844 N N . VAL A 1 116 ? 5.304 -1.066 -18.361 1.00 97.06 116 VAL A N 1
ATOM 845 C CA . VAL A 1 116 ? 5.508 -2.436 -18.874 1.00 97.06 116 VAL A CA 1
ATOM 846 C C . VAL A 1 116 ? 5.172 -2.522 -20.369 1.00 97.06 116 VAL A C 1
ATOM 848 O O . VAL A 1 116 ? 5.966 -3.044 -21.154 1.00 97.06 116 VAL A O 1
ATOM 851 N N . ALA A 1 117 ? 4.034 -1.969 -20.795 1.00 97.12 117 ALA A N 1
ATOM 852 C CA . ALA A 1 117 ? 3.645 -1.960 -22.208 1.00 97.12 117 ALA A CA 1
ATOM 853 C C . ALA A 1 117 ? 4.636 -1.165 -23.081 1.00 97.12 117 ALA A C 1
ATOM 855 O O . ALA A 1 117 ? 5.053 -1.634 -24.141 1.00 97.12 117 ALA A O 1
ATOM 856 N N . THR A 1 118 ? 5.073 0.001 -22.601 1.00 96.94 118 THR A N 1
ATOM 857 C CA . THR A 1 118 ? 6.075 0.862 -23.257 1.00 96.94 118 THR A CA 1
ATOM 858 C C . THR A 1 118 ? 7.410 0.129 -23.419 1.00 96.94 118 THR A C 1
ATOM 860 O O . THR A 1 118 ? 8.017 0.145 -24.493 1.00 96.94 118 THR A O 1
ATOM 863 N N . ALA A 1 119 ? 7.835 -0.587 -22.374 1.00 96.31 119 ALA A N 1
ATOM 864 C CA . ALA A 1 119 ? 9.039 -1.403 -22.372 1.00 96.31 119 ALA A CA 1
ATOM 865 C C . ALA A 1 119 ? 8.961 -2.514 -23.428 1.00 96.31 119 ALA A C 1
ATOM 867 O O . ALA A 1 119 ? 9.896 -2.659 -24.218 1.00 96.31 119 ALA A O 1
ATOM 868 N N . HIS A 1 120 ? 7.849 -3.249 -23.500 1.00 95.06 120 HIS A N 1
ATOM 869 C CA . HIS A 1 120 ? 7.636 -4.282 -24.521 1.00 95.06 120 HIS A CA 1
ATOM 870 C C . HIS A 1 120 ? 7.602 -3.732 -25.946 1.00 95.06 120 HIS A C 1
ATOM 872 O O . HIS A 1 120 ? 8.143 -4.364 -26.851 1.00 95.06 120 HIS A O 1
ATOM 878 N N . ALA A 1 121 ? 7.034 -2.542 -26.141 1.00 95.69 121 ALA A N 1
ATOM 879 C CA . ALA A 1 121 ? 7.023 -1.859 -27.432 1.00 95.69 121 ALA A CA 1
ATOM 880 C C . ALA A 1 121 ? 8.409 -1.332 -27.857 1.00 95.69 121 ALA A C 1
ATOM 882 O O . ALA A 1 121 ? 8.556 -0.800 -28.954 1.00 95.69 121 ALA A O 1
ATOM 883 N N . GLY A 1 122 ? 9.430 -1.444 -26.998 1.00 94.56 122 GLY A N 1
ATOM 884 C CA . GLY A 1 122 ? 10.768 -0.917 -27.267 1.00 94.56 122 GLY A CA 1
ATOM 885 C C . GLY A 1 122 ? 10.839 0.611 -27.250 1.00 94.56 122 GLY A C 1
ATOM 886 O O . GLY A 1 122 ? 11.864 1.170 -27.633 1.00 94.56 122 GLY A O 1
ATOM 887 N N . ILE A 1 123 ? 9.784 1.278 -26.782 1.00 95.88 123 ILE A N 1
ATOM 888 C CA . ILE A 1 123 ? 9.726 2.731 -26.653 1.00 95.88 123 ILE A CA 1
ATOM 889 C C . ILE A 1 123 ? 10.583 3.131 -25.449 1.00 95.88 123 ILE A C 1
ATOM 891 O O . ILE A 1 123 ? 10.543 2.489 -24.395 1.00 95.88 123 ILE A O 1
ATOM 895 N N . ALA A 1 124 ? 11.406 4.163 -25.624 1.00 95.62 124 ALA A N 1
ATOM 896 C CA . ALA A 1 124 ? 12.240 4.683 -24.551 1.00 95.62 124 ALA A CA 1
ATOM 897 C C . ALA A 1 124 ? 11.366 5.265 -23.434 1.00 95.62 124 ALA A C 1
ATOM 899 O O . ALA A 1 124 ? 10.402 5.982 -23.705 1.00 95.62 124 ALA A O 1
ATOM 900 N N . PHE A 1 125 ? 11.712 4.969 -22.183 1.00 96.81 125 PHE A N 1
ATOM 901 C CA . PHE A 1 125 ? 11.029 5.572 -21.043 1.00 96.81 125 PHE A CA 1
ATOM 902 C C . PHE A 1 125 ? 11.287 7.075 -20.991 1.00 96.81 125 PHE A C 1
ATOM 904 O O . PHE A 1 125 ? 12.423 7.534 -21.112 1.00 96.81 125 PHE A O 1
ATOM 911 N N . ASP A 1 126 ? 10.220 7.830 -20.766 1.00 94.19 126 ASP A N 1
ATOM 912 C CA . ASP A 1 126 ? 10.301 9.257 -20.515 1.00 94.19 126 ASP A CA 1
ATOM 913 C C . ASP A 1 126 ? 10.672 9.515 -19.034 1.00 94.19 126 ASP A C 1
ATOM 915 O O . ASP A 1 126 ? 9.965 9.044 -18.134 1.00 94.19 126 ASP A O 1
ATOM 919 N N . PRO A 1 127 ? 11.753 10.270 -18.747 1.00 93.69 127 PRO A N 1
ATOM 920 C CA . PRO A 1 127 ? 12.135 10.630 -17.384 1.00 93.69 127 PRO A CA 1
ATOM 921 C C . PRO A 1 127 ? 11.020 11.314 -16.589 1.00 93.69 127 PRO A C 1
ATOM 923 O O . PRO A 1 127 ? 10.935 11.120 -15.374 1.00 93.69 127 PRO A O 1
ATOM 926 N N . THR A 1 128 ? 10.161 12.108 -17.243 1.00 95.38 128 THR A N 1
ATOM 927 C CA . THR A 1 128 ? 9.099 12.833 -16.528 1.00 95.38 128 THR A CA 1
ATOM 928 C C . THR A 1 128 ? 8.026 11.884 -16.004 1.00 95.38 128 THR A C 1
ATOM 930 O O . THR A 1 128 ? 7.553 12.058 -14.883 1.00 95.38 128 THR A O 1
ATOM 933 N N . THR A 1 129 ? 7.740 10.810 -16.740 1.00 95.31 129 THR A N 1
ATOM 934 C CA . THR A 1 129 ? 6.850 9.725 -16.307 1.00 95.31 129 THR A CA 1
ATOM 935 C C . THR A 1 129 ? 7.403 8.981 -15.087 1.00 95.31 129 THR A C 1
ATOM 937 O O . THR A 1 129 ? 6.670 8.754 -14.126 1.00 95.31 129 THR A O 1
ATOM 940 N N . LEU A 1 130 ? 8.701 8.651 -15.072 1.00 95.38 130 LEU A N 1
ATOM 941 C CA . LEU A 1 130 ? 9.339 7.992 -13.918 1.00 95.38 130 LEU A CA 1
ATOM 942 C C . LEU A 1 130 ? 9.340 8.890 -12.675 1.00 95.38 130 LEU A C 1
ATOM 944 O O . LEU A 1 130 ? 9.098 8.424 -11.560 1.00 95.38 130 LEU A O 1
ATOM 948 N N . PHE A 1 131 ? 9.568 10.189 -12.866 1.00 95.50 131 PHE A N 1
ATOM 949 C CA . PHE A 1 131 ? 9.497 11.169 -11.788 1.00 95.50 131 PHE A CA 1
ATOM 950 C C . PHE A 1 131 ? 8.067 11.344 -11.258 1.00 95.50 131 PHE A C 1
ATOM 952 O O . PHE A 1 131 ? 7.858 11.360 -10.046 1.00 95.50 131 PHE A O 1
ATOM 959 N N . ALA A 1 132 ? 7.072 11.407 -12.147 1.00 94.62 132 ALA A N 1
ATOM 960 C CA . ALA A 1 132 ? 5.662 11.469 -11.772 1.00 94.62 132 ALA A CA 1
ATOM 961 C C . ALA A 1 132 ? 5.241 10.229 -10.971 1.00 94.62 132 ALA A C 1
ATOM 963 O O . ALA A 1 132 ? 4.632 10.373 -9.913 1.00 94.62 132 ALA A O 1
ATOM 964 N N . MET A 1 133 ? 5.632 9.029 -11.417 1.00 95.12 133 MET A N 1
ATOM 965 C CA . MET A 1 133 ? 5.410 7.784 -10.675 1.00 95.12 133 MET A CA 1
ATOM 966 C C . MET A 1 133 ? 6.004 7.871 -9.265 1.00 95.12 133 MET A C 1
ATOM 968 O O . MET A 1 133 ? 5.313 7.599 -8.289 1.00 95.12 133 MET A O 1
ATOM 972 N N . ASN A 1 134 ? 7.249 8.339 -9.137 1.00 93.12 134 ASN A N 1
ATOM 973 C CA . ASN A 1 134 ? 7.900 8.490 -7.837 1.00 93.12 134 ASN A CA 1
ATOM 974 C C . ASN A 1 134 ? 7.164 9.477 -6.908 1.00 93.12 134 ASN A C 1
ATOM 976 O O . ASN A 1 134 ? 7.008 9.194 -5.719 1.00 93.12 134 ASN A O 1
ATOM 980 N N . ILE A 1 135 ? 6.674 10.605 -7.434 1.00 95.31 135 ILE A N 1
ATOM 981 C CA . ILE A 1 135 ? 5.853 11.559 -6.670 1.00 95.31 135 ILE A CA 1
ATOM 982 C C . ILE A 1 135 ? 4.562 10.897 -6.187 1.00 95.31 135 ILE A C 1
ATOM 984 O O . ILE A 1 135 ? 4.215 11.035 -5.014 1.00 95.31 135 ILE A O 1
ATOM 988 N N . VAL A 1 136 ? 3.866 10.169 -7.063 1.00 96.56 136 VAL A N 1
ATOM 989 C CA . VAL A 1 136 ? 2.628 9.451 -6.718 1.00 96.56 136 VAL A CA 1
ATOM 990 C C . VAL A 1 136 ? 2.893 8.462 -5.585 1.00 96.56 136 VAL A C 1
ATOM 992 O O . VAL A 1 136 ? 2.191 8.503 -4.572 1.00 96.56 136 VAL A O 1
ATOM 995 N N . THR A 1 137 ? 3.959 7.662 -5.687 1.00 93.50 137 THR A N 1
ATOM 996 C CA . THR A 1 137 ? 4.382 6.733 -4.632 1.00 93.50 137 THR A CA 1
ATOM 997 C C . THR A 1 137 ? 4.611 7.462 -3.301 1.00 93.50 137 THR A C 1
ATOM 999 O O . THR A 1 137 ? 4.135 7.021 -2.254 1.00 93.50 137 THR A O 1
ATOM 1002 N N . GLN A 1 138 ? 5.315 8.600 -3.301 1.00 93.00 138 GLN A N 1
ATOM 1003 C CA . GLN A 1 138 ? 5.567 9.376 -2.078 1.00 93.00 138 GLN A CA 1
ATOM 1004 C C . GLN A 1 138 ? 4.282 9.964 -1.480 1.00 93.00 138 GLN A C 1
ATOM 1006 O O . GLN A 1 138 ? 4.052 9.853 -0.272 1.00 93.00 138 GLN A O 1
ATOM 1011 N N . MET A 1 139 ? 3.425 10.559 -2.315 1.00 96.31 139 MET A N 1
ATOM 1012 C CA . MET A 1 139 ? 2.137 11.116 -1.895 1.00 96.31 139 MET A CA 1
ATOM 1013 C C . MET A 1 139 ? 1.242 10.049 -1.275 1.00 96.31 139 MET A C 1
ATOM 1015 O O . MET A 1 139 ? 0.623 10.294 -0.238 1.00 96.31 139 MET A O 1
ATOM 1019 N N . LYS A 1 140 ? 1.216 8.856 -1.875 1.00 95.19 140 LYS A N 1
ATOM 1020 C CA . LYS A 1 140 ? 0.484 7.703 -1.360 1.00 95.19 140 LYS A CA 1
ATOM 1021 C C . LYS A 1 140 ? 0.926 7.372 0.059 1.00 95.19 140 LYS A C 1
ATOM 1023 O O . LYS A 1 140 ? 0.103 7.307 0.968 1.00 95.19 140 LYS A O 1
ATOM 1028 N N . TYR A 1 141 ? 2.231 7.201 0.268 1.00 92.62 141 TYR A N 1
ATOM 1029 C CA . TYR A 1 141 ? 2.767 6.873 1.588 1.00 92.62 141 TYR A CA 1
ATOM 1030 C C . TYR A 1 141 ? 2.496 7.969 2.622 1.00 92.62 141 TYR A C 1
ATOM 1032 O O . TYR A 1 141 ? 2.203 7.652 3.776 1.00 92.62 141 TYR A O 1
ATOM 1040 N N . LEU A 1 142 ? 2.549 9.243 2.223 1.00 94.88 142 LEU A N 1
ATOM 1041 C CA . LEU A 1 142 ? 2.193 10.359 3.095 1.00 94.88 142 LEU A CA 1
ATOM 1042 C C . LEU A 1 142 ? 0.716 10.301 3.504 1.00 94.88 142 LEU A C 1
ATOM 1044 O O . LEU A 1 142 ? 0.414 10.399 4.694 1.00 94.88 142 LEU A O 1
ATOM 1048 N N . ALA A 1 143 ? -0.190 10.089 2.546 1.00 97.31 143 ALA A N 1
ATOM 1049 C CA . ALA A 1 143 ? -1.618 9.957 2.814 1.00 97.31 143 ALA A CA 1
ATOM 1050 C C . ALA A 1 143 ? -1.902 8.793 3.776 1.00 97.31 143 ALA A C 1
ATOM 1052 O O . ALA A 1 143 ? -2.603 8.978 4.773 1.00 97.31 143 ALA A O 1
ATOM 1053 N N . THR A 1 144 ? -1.265 7.637 3.569 1.00 96.12 144 THR A N 1
ATOM 1054 C CA . THR A 1 144 ? -1.424 6.481 4.464 1.00 96.12 144 THR A CA 1
ATOM 1055 C C . THR A 1 144 ? -0.927 6.782 5.866 1.00 96.12 144 THR A C 1
ATOM 1057 O O . THR A 1 144 ? -1.629 6.481 6.828 1.00 96.12 144 THR A O 1
ATOM 1060 N N . ASN A 1 145 ? 0.252 7.400 6.002 1.00 95.50 145 ASN A N 1
ATOM 1061 C CA . ASN A 1 145 ? 0.821 7.754 7.304 1.00 95.50 145 ASN A CA 1
ATOM 1062 C C . ASN A 1 145 ? -0.102 8.706 8.082 1.00 95.50 145 ASN A C 1
ATOM 1064 O O . ASN A 1 145 ? -0.282 8.533 9.288 1.00 95.50 145 ASN A O 1
ATOM 1068 N N . ILE A 1 146 ? -0.722 9.673 7.397 1.00 96.62 146 ILE A N 1
ATOM 1069 C CA . ILE A 1 146 ? -1.711 10.573 8.004 1.00 96.62 146 ILE A CA 1
ATOM 1070 C C . ILE A 1 146 ? -2.950 9.782 8.442 1.00 96.62 146 ILE A C 1
ATOM 1072 O O . ILE A 1 146 ? -3.376 9.909 9.591 1.00 96.62 146 ILE A O 1
ATOM 1076 N N . ALA A 1 147 ? -3.501 8.931 7.572 1.00 97.19 147 ALA A N 1
ATOM 1077 C CA . ALA A 1 147 ? -4.683 8.127 7.878 1.00 97.19 147 ALA A CA 1
ATOM 1078 C C . ALA A 1 147 ? -4.475 7.234 9.113 1.00 97.19 147 ALA A C 1
ATOM 1080 O O . ALA A 1 147 ? -5.237 7.314 10.081 1.00 97.19 147 ALA A O 1
ATOM 1081 N N . VAL A 1 148 ? -3.421 6.412 9.112 1.00 95.44 148 VAL A N 1
ATOM 1082 C CA . VAL A 1 148 ? -3.128 5.485 10.219 1.00 95.44 148 VAL A CA 1
ATOM 1083 C C . VAL A 1 148 ? -2.732 6.228 11.492 1.00 95.44 148 VAL A C 1
ATOM 1085 O O . VAL A 1 148 ? -3.132 5.810 12.575 1.00 95.44 148 VAL A O 1
ATOM 1088 N N . GLY A 1 149 ? -2.029 7.360 11.387 1.00 95.94 149 GLY A N 1
ATOM 1089 C CA . GLY A 1 149 ? -1.695 8.202 12.534 1.00 95.94 149 GLY A CA 1
ATOM 1090 C C . GLY A 1 149 ? -2.943 8.753 13.223 1.00 95.94 149 GLY A C 1
ATOM 1091 O O . GLY A 1 149 ? -3.084 8.628 14.440 1.00 95.94 149 GLY A O 1
ATOM 1092 N N . ILE A 1 150 ? -3.894 9.291 12.452 1.00 96.44 150 ILE A N 1
ATOM 1093 C CA . ILE A 1 150 ? -5.154 9.820 12.994 1.00 96.44 150 ILE A CA 1
ATOM 1094 C C . ILE A 1 150 ? -6.012 8.696 13.590 1.00 96.44 150 ILE A C 1
ATOM 1096 O O . ILE A 1 150 ? -6.515 8.853 14.706 1.00 96.44 150 ILE A O 1
ATOM 1100 N N . PHE A 1 151 ? -6.149 7.549 12.910 1.00 95.62 151 PHE A N 1
ATOM 1101 C CA . PHE A 1 151 ? -6.847 6.391 13.486 1.00 95.62 151 PHE A CA 1
ATOM 1102 C C . PHE A 1 151 ? -6.182 5.904 14.775 1.00 95.62 151 PHE A C 1
ATOM 1104 O O . PHE A 1 151 ? -6.871 5.600 15.750 1.00 95.62 151 PHE A O 1
ATOM 1111 N N . GLY A 1 152 ? -4.851 5.868 14.798 1.00 94.75 152 GLY A N 1
ATOM 1112 C CA . GLY A 1 152 ? -4.068 5.475 15.957 1.00 94.75 152 GLY A CA 1
ATOM 1113 C C . GLY A 1 152 ? -4.314 6.377 17.164 1.00 94.75 152 GLY A C 1
ATOM 1114 O O . GLY A 1 152 ? -4.630 5.880 18.244 1.00 94.75 152 GLY A O 1
ATOM 1115 N N . ILE A 1 153 ? -4.265 7.698 16.968 1.00 94.25 153 ILE A N 1
ATOM 1116 C CA . ILE A 1 153 ? -4.569 8.697 18.007 1.00 94.25 153 ILE A CA 1
ATOM 1117 C C . ILE A 1 153 ? -6.009 8.542 18.508 1.00 94.25 153 ILE A C 1
ATOM 1119 O O . ILE A 1 153 ? -6.248 8.536 19.716 1.00 94.25 153 ILE A O 1
ATOM 1123 N N . ALA A 1 154 ? -6.969 8.378 17.594 1.00 93.00 154 ALA A N 1
ATOM 1124 C CA . ALA A 1 154 ? -8.377 8.238 17.951 1.00 93.00 154 ALA A CA 1
ATOM 1125 C C . ALA A 1 154 ? -8.652 6.979 18.796 1.00 93.00 154 ALA A C 1
ATOM 1127 O O . ALA A 1 154 ? -9.508 6.998 19.682 1.00 93.00 154 ALA A O 1
ATOM 1128 N N . LEU A 1 155 ? -7.910 5.895 18.556 1.00 91.50 155 LEU A N 1
ATOM 1129 C CA . LEU A 1 155 ? -8.019 4.644 19.310 1.00 91.50 155 LEU A CA 1
ATOM 1130 C C . LEU A 1 155 ? -7.230 4.647 20.623 1.00 91.50 155 LEU A C 1
ATOM 1132 O O . LEU A 1 155 ? -7.654 4.005 21.585 1.00 91.50 155 LEU A O 1
ATOM 1136 N N . TRP A 1 156 ? -6.122 5.388 20.698 1.00 89.56 156 TRP A N 1
ATOM 1137 C CA . TRP A 1 156 ? -5.270 5.462 21.889 1.00 89.56 156 TRP A CA 1
ATOM 1138 C C . TRP A 1 156 ? -6.018 5.963 23.130 1.00 89.56 156 TRP A C 1
ATOM 1140 O O . TRP A 1 156 ? -5.785 5.487 24.242 1.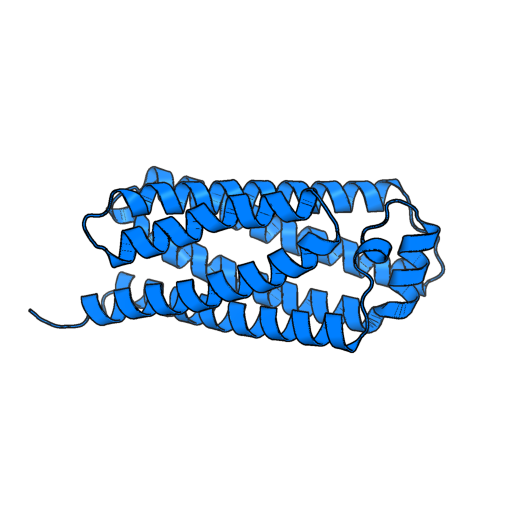00 89.56 156 TRP A O 1
ATOM 1150 N N . ASN A 1 157 ? -6.968 6.880 22.940 1.00 79.88 157 ASN A N 1
ATOM 1151 C CA . ASN A 1 157 ? -7.766 7.443 24.030 1.00 79.88 157 ASN A CA 1
ATOM 1152 C C . ASN A 1 157 ? -8.871 6.495 24.550 1.00 79.88 157 ASN A C 1
ATOM 1154 O O . ASN A 1 157 ? -9.617 6.843 25.462 1.00 79.88 157 ASN A O 1
ATOM 1158 N N . SER A 1 158 ? -9.007 5.289 23.990 1.00 82.81 158 SER A N 1
ATOM 1159 C CA . SER A 1 158 ? -9.980 4.303 24.468 1.00 82.81 158 SER A CA 1
ATOM 1160 C C . SER A 1 158 ? -9.549 3.687 25.810 1.00 82.81 158 SER A C 1
ATOM 1162 O O . SER A 1 158 ? -8.361 3.414 26.016 1.00 82.81 158 SER A O 1
ATOM 1164 N N . PRO A 1 159 ? -10.487 3.404 26.736 1.00 78.31 159 PRO A N 1
ATOM 1165 C CA . PRO A 1 159 ? -10.198 2.629 27.943 1.00 78.31 159 PRO A CA 1
ATOM 1166 C C . PRO A 1 159 ? -9.935 1.140 27.653 1.00 78.31 159 PRO A C 1
ATOM 1168 O O . PRO A 1 159 ? -9.348 0.451 28.485 1.00 78.31 159 PRO A O 1
ATOM 1171 N N . ALA A 1 160 ? -10.339 0.622 26.487 1.00 82.75 160 ALA A N 1
ATOM 1172 C CA . ALA A 1 160 ? -10.146 -0.783 26.143 1.00 82.75 160 ALA A CA 1
ATOM 1173 C C . ALA A 1 160 ? -8.709 -1.064 25.667 1.00 82.75 160 ALA A C 1
ATOM 1175 O O . ALA A 1 160 ? -8.207 -0.447 24.728 1.00 82.75 160 ALA A O 1
ATOM 1176 N N . ILE A 1 161 ? -8.061 -2.065 26.275 1.00 81.75 161 ILE A N 1
ATOM 1177 C CA . ILE A 1 161 ? -6.683 -2.474 25.943 1.00 81.75 161 ILE A CA 1
ATOM 1178 C C . ILE A 1 161 ? -6.551 -2.910 24.475 1.00 81.75 161 ILE A C 1
ATOM 1180 O O . ILE A 1 161 ? -5.541 -2.615 23.842 1.00 81.75 161 ILE A O 1
ATOM 1184 N N . SER A 1 162 ? -7.570 -3.577 23.920 1.00 81.81 162 SER A N 1
ATOM 1185 C CA . SER A 1 162 ? -7.603 -3.976 22.504 1.00 81.81 162 SER A CA 1
ATOM 1186 C C . SER A 1 162 ? -7.457 -2.783 21.564 1.00 81.81 162 SER A C 1
ATOM 1188 O O . SER A 1 162 ? -6.757 -2.862 20.559 1.00 81.81 162 SER A O 1
ATOM 1190 N N . ASP A 1 163 ? -8.081 -1.667 21.922 1.00 87.00 163 ASP A N 1
ATOM 1191 C CA . ASP A 1 163 ? -8.149 -0.477 21.086 1.00 87.00 163 ASP A CA 1
ATOM 1192 C C . ASP A 1 163 ? -6.831 0.285 21.166 1.00 87.00 163 ASP A C 1
ATOM 1194 O O . ASP A 1 163 ? -6.308 0.710 20.142 1.00 87.00 163 ASP A O 1
ATOM 1198 N N . ARG A 1 164 ? -6.228 0.364 22.359 1.00 88.56 164 ARG A N 1
ATOM 1199 C CA . ARG A 1 164 ? -4.866 0.894 22.530 1.00 88.56 164 ARG A CA 1
ATOM 1200 C C . ARG A 1 164 ? -3.833 0.057 21.786 1.00 88.56 164 ARG A C 1
ATOM 1202 O O . ARG A 1 164 ? -2.934 0.621 21.175 1.00 88.56 164 ARG A O 1
ATOM 1209 N N . GLY A 1 165 ? -3.980 -1.270 21.803 1.00 88.19 165 GLY A N 1
ATOM 1210 C CA . GLY A 1 165 ? -3.140 -2.183 21.029 1.00 88.19 165 GLY A CA 1
ATOM 1211 C C . GLY A 1 165 ? -3.251 -1.920 19.528 1.00 88.19 165 GLY A C 1
ATOM 1212 O O . GLY A 1 165 ? -2.235 -1.728 18.865 1.00 88.19 165 GLY A O 1
ATOM 1213 N N . LEU A 1 166 ? -4.475 -1.822 19.000 1.00 88.94 166 LEU A N 1
ATOM 1214 C CA . LEU A 1 166 ? -4.707 -1.467 17.597 1.00 88.94 166 LEU A CA 1
ATOM 1215 C C . LEU A 1 166 ? -4.163 -0.070 17.263 1.00 88.94 166 LEU A C 1
ATOM 1217 O O . LEU A 1 166 ? -3.525 0.112 16.229 1.00 88.94 166 LEU A O 1
ATOM 1221 N N . GLY A 1 167 ? -4.352 0.900 18.158 1.00 91.69 167 GLY A N 1
ATOM 1222 C CA . GLY A 1 167 ? -3.816 2.249 18.009 1.00 91.69 167 GLY A CA 1
ATOM 1223 C C . GLY A 1 167 ? -2.288 2.276 17.963 1.00 91.69 167 GLY A C 1
ATOM 1224 O O . GLY A 1 167 ? -1.717 2.938 17.102 1.00 91.69 167 GLY A O 1
ATOM 1225 N N . ALA A 1 168 ? -1.621 1.498 18.820 1.00 91.75 168 ALA A N 1
ATOM 1226 C CA . ALA A 1 168 ? -0.168 1.349 18.817 1.00 91.75 168 ALA A CA 1
ATOM 1227 C C . ALA A 1 168 ? 0.344 0.759 17.496 1.00 91.75 168 ALA A C 1
ATOM 1229 O O . ALA A 1 168 ? 1.312 1.270 16.938 1.00 91.75 168 ALA A O 1
ATOM 1230 N N . LEU A 1 169 ? -0.320 -0.280 16.973 1.00 92.06 169 LEU A N 1
ATOM 1231 C CA . LEU A 1 169 ? 0.037 -0.899 15.691 1.00 92.06 169 LEU A CA 1
ATOM 1232 C C . LEU A 1 169 ? -0.086 0.094 14.529 1.00 92.06 169 LEU A C 1
ATOM 1234 O O . LEU A 1 169 ? 0.797 0.159 13.677 1.00 92.06 169 LEU A O 1
ATOM 1238 N N . LEU A 1 170 ? -1.153 0.898 14.518 1.00 93.06 170 LEU A N 1
ATOM 1239 C CA . LEU A 1 170 ? -1.369 1.932 13.503 1.00 93.06 170 LEU A CA 1
ATOM 1240 C C . LEU A 1 170 ? -0.338 3.061 13.599 1.00 93.06 170 LEU A C 1
ATOM 1242 O O . LEU A 1 170 ? 0.170 3.508 12.576 1.00 93.06 170 LEU A O 1
ATOM 1246 N N . ILE A 1 171 ? 0.026 3.490 14.810 1.00 93.88 171 ILE A N 1
ATOM 1247 C CA . ILE A 1 171 ? 1.085 4.490 15.011 1.00 93.88 171 ILE A CA 1
ATOM 1248 C C . ILE A 1 171 ? 2.443 3.934 14.573 1.00 93.88 171 ILE A C 1
ATOM 1250 O O . ILE A 1 171 ? 3.214 4.657 13.949 1.00 93.88 171 ILE A O 1
ATOM 1254 N N . LEU A 1 172 ? 2.725 2.655 14.848 1.00 93.00 172 LEU A N 1
ATOM 1255 C CA . LEU A 1 172 ? 3.977 1.989 14.476 1.00 93.00 172 LEU A CA 1
ATOM 1256 C C . LEU A 1 172 ? 4.148 1.850 12.952 1.00 93.00 172 LEU A C 1
ATOM 1258 O O . LEU A 1 172 ? 5.276 1.768 12.467 1.00 93.00 172 LEU A O 1
ATOM 1262 N N . PHE A 1 173 ? 3.056 1.892 12.185 1.00 90.62 173 PHE A N 1
ATOM 1263 C CA . PHE A 1 173 ? 3.104 1.879 10.723 1.00 90.62 173 PHE A CA 1
ATOM 1264 C C . PHE A 1 173 ? 3.943 3.033 10.156 1.00 90.62 173 PHE A C 1
ATOM 1266 O O . PHE A 1 173 ? 4.781 2.813 9.284 1.00 90.62 173 PHE A O 1
ATOM 1273 N N . ALA A 1 174 ? 3.758 4.255 10.664 1.00 90.38 174 ALA A N 1
ATOM 1274 C CA . ALA A 1 174 ? 4.440 5.441 10.151 1.00 90.38 174 ALA A CA 1
ATOM 1275 C C . ALA A 1 174 ? 5.979 5.364 10.258 1.00 90.38 174 ALA A C 1
ATOM 1277 O O . ALA A 1 174 ? 6.637 5.520 9.227 1.00 90.38 174 ALA A O 1
ATOM 1278 N N . PRO A 1 175 ? 6.598 5.083 11.426 1.00 90.50 175 PRO A N 1
ATOM 1279 C CA . PRO A 1 175 ? 8.050 4.956 11.513 1.00 90.50 175 PRO A CA 1
ATOM 1280 C C . PRO A 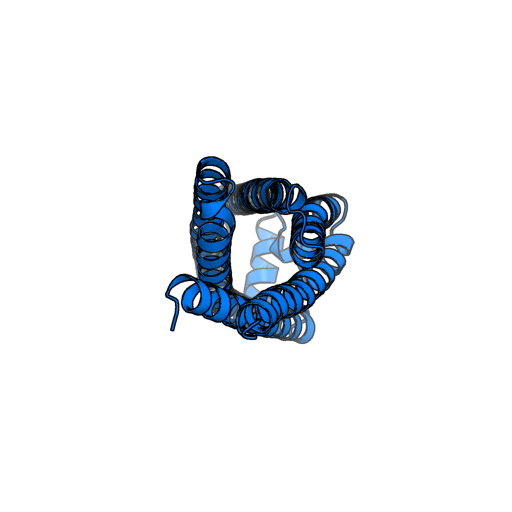1 175 ? 8.580 3.779 10.686 1.00 90.50 175 PRO A C 1
ATOM 1282 O O . PRO A 1 175 ? 9.601 3.937 10.022 1.00 90.50 175 PRO A O 1
ATOM 1285 N N . ILE A 1 176 ? 7.876 2.638 10.639 1.00 89.88 176 ILE A N 1
ATOM 1286 C CA . ILE A 1 176 ? 8.251 1.508 9.768 1.00 89.88 176 ILE A CA 1
ATOM 1287 C C . ILE A 1 176 ? 8.299 1.946 8.302 1.00 89.88 176 ILE A C 1
ATOM 1289 O O . ILE A 1 176 ? 9.232 1.606 7.574 1.00 89.88 176 ILE A O 1
ATOM 1293 N N . ASN A 1 177 ? 7.309 2.723 7.871 1.00 87.56 177 ASN A N 1
ATOM 1294 C CA . ASN A 1 177 ? 7.237 3.208 6.507 1.00 87.56 177 ASN A CA 1
ATOM 1295 C C . ASN A 1 177 ? 8.345 4.229 6.195 1.00 87.56 177 ASN A C 1
ATOM 1297 O O . ASN A 1 177 ? 8.973 4.148 5.142 1.00 87.56 177 ASN A O 1
ATOM 1301 N N . VAL A 1 178 ? 8.634 5.146 7.125 1.00 86.81 178 VAL A N 1
ATOM 1302 C CA . VAL A 1 178 ? 9.681 6.170 6.963 1.00 86.81 178 VAL A CA 1
ATOM 1303 C C . VAL A 1 178 ? 11.073 5.547 6.811 1.00 86.81 178 VAL A C 1
ATOM 1305 O O . VAL A 1 178 ? 11.860 6.007 5.985 1.00 86.81 178 VAL A O 1
ATOM 1308 N N . ILE A 1 179 ? 11.374 4.472 7.547 1.00 85.62 179 ILE A N 1
ATOM 1309 C CA . ILE A 1 179 ? 12.694 3.819 7.504 1.00 85.62 179 ILE A CA 1
ATOM 1310 C C . ILE A 1 179 ? 13.023 3.280 6.099 1.00 85.62 179 ILE A C 1
ATOM 1312 O O . ILE A 1 179 ? 14.188 3.282 5.703 1.00 85.62 179 ILE A O 1
ATOM 1316 N N . ALA A 1 180 ? 12.023 2.893 5.299 1.00 81.50 180 ALA A N 1
ATOM 1317 C CA . ALA A 1 180 ? 12.259 2.431 3.929 1.00 81.50 180 ALA A CA 1
ATOM 1318 C C . ALA A 1 180 ? 12.811 3.510 2.988 1.00 81.50 180 ALA A C 1
ATOM 1320 O O . ALA A 1 180 ? 13.446 3.167 1.996 1.00 81.50 180 ALA A O 1
ATOM 1321 N N . PHE A 1 181 ? 12.610 4.796 3.292 1.00 79.19 181 PHE A N 1
ATOM 1322 C CA . PHE A 1 181 ? 13.179 5.887 2.495 1.00 79.19 181 PHE A CA 1
ATOM 1323 C C . PHE A 1 181 ? 14.651 6.159 2.818 1.00 79.19 181 PHE A C 1
ATOM 1325 O O . PHE A 1 181 ? 15.319 6.868 2.072 1.00 79.19 181 PHE A O 1
ATOM 1332 N N . VAL A 1 182 ? 15.174 5.599 3.914 1.00 83.75 182 VAL A N 1
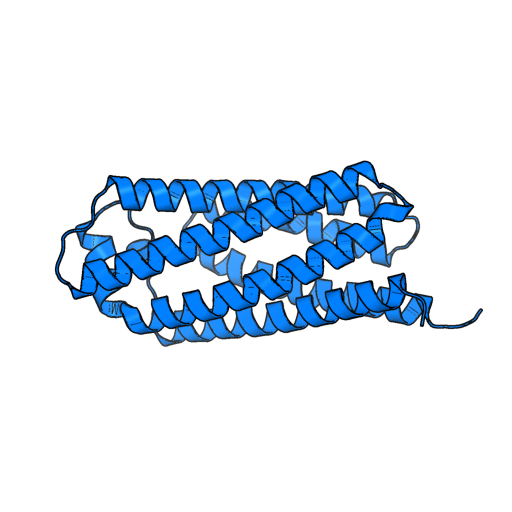ATOM 1333 C CA . VAL A 1 182 ? 16.570 5.796 4.327 1.00 83.75 182 VAL A CA 1
ATOM 1334 C C . VAL A 1 182 ? 17.518 4.917 3.512 1.00 83.75 182 VAL A C 1
ATOM 1336 O O . VAL A 1 182 ? 18.620 5.342 3.174 1.00 83.75 182 VAL A O 1
ATOM 1339 N N . ASN A 1 183 ? 17.116 3.679 3.210 1.00 79.25 183 ASN A N 1
ATOM 1340 C CA . ASN A 1 183 ? 17.954 2.724 2.491 1.00 79.25 183 ASN A CA 1
ATOM 1341 C C . ASN A 1 183 ? 17.091 1.709 1.715 1.00 79.25 183 ASN A C 1
ATOM 1343 O O . ASN A 1 183 ? 16.170 1.142 2.309 1.00 79.25 183 ASN A O 1
ATOM 1347 N N . PRO A 1 184 ? 17.419 1.387 0.447 1.00 73.94 184 PRO A N 1
ATOM 1348 C CA . PRO A 1 184 ? 16.721 0.356 -0.325 1.00 73.94 184 PRO A CA 1
ATOM 1349 C C . PRO A 1 184 ? 16.617 -1.010 0.375 1.00 73.94 184 PRO A C 1
ATOM 1351 O O . PRO A 1 184 ? 15.592 -1.678 0.268 1.00 73.94 184 PRO A O 1
ATOM 1354 N N . ALA A 1 185 ? 17.622 -1.419 1.158 1.00 78.75 185 ALA A N 1
ATOM 1355 C CA . ALA A 1 185 ? 17.575 -2.662 1.934 1.00 78.75 185 ALA A CA 1
ATOM 1356 C C . ALA A 1 185 ? 16.451 -2.655 2.986 1.00 78.75 185 ALA A C 1
ATOM 1358 O O . ALA A 1 185 ? 15.846 -3.689 3.277 1.00 78.75 185 ALA A O 1
ATOM 1359 N N . PHE A 1 186 ? 16.113 -1.480 3.524 1.00 86.44 186 PHE A N 1
ATOM 1360 C CA . PHE A 1 186 ? 15.000 -1.334 4.455 1.00 86.44 186 PHE A CA 1
ATOM 1361 C C . PHE A 1 186 ? 13.632 -1.364 3.774 1.00 86.44 186 PHE A C 1
ATOM 1363 O O . PHE A 1 186 ? 12.639 -1.593 4.462 1.00 86.44 186 PHE A O 1
ATOM 1370 N N . ALA A 1 187 ? 13.546 -1.218 2.448 1.00 81.75 187 ALA A N 1
ATOM 1371 C CA . ALA A 1 187 ? 12.287 -1.421 1.734 1.00 81.75 187 ALA A CA 1
ATOM 1372 C C . ALA A 1 187 ? 11.779 -2.862 1.902 1.00 81.75 187 ALA A C 1
ATOM 1374 O O . ALA A 1 187 ? 10.587 -3.068 2.126 1.00 81.75 187 ALA A O 1
ATOM 1375 N N . VAL A 1 188 ? 12.688 -3.845 1.891 1.00 83.75 188 VAL A N 1
ATOM 1376 C CA . VAL A 1 188 ? 12.364 -5.258 2.146 1.00 83.75 188 VAL A CA 1
ATOM 1377 C C . VAL A 1 188 ? 11.906 -5.454 3.590 1.00 83.75 188 VAL A C 1
ATOM 1379 O O . VAL A 1 188 ? 10.854 -6.040 3.834 1.00 83.75 188 VAL A O 1
ATOM 1382 N N . VAL A 1 189 ? 12.649 -4.900 4.554 1.00 87.56 189 VAL A N 1
ATOM 1383 C CA . VAL A 1 189 ? 12.288 -4.961 5.982 1.00 87.56 189 VAL A CA 1
ATOM 1384 C C . VAL A 1 189 ? 10.904 -4.357 6.223 1.00 87.56 189 VAL A C 1
ATOM 1386 O O . VAL A 1 189 ? 10.088 -4.958 6.921 1.00 87.56 189 VAL A O 1
ATOM 1389 N N . ARG A 1 190 ? 10.602 -3.213 5.598 1.00 89.69 190 ARG A N 1
ATOM 1390 C CA . ARG A 1 190 ? 9.284 -2.574 5.659 1.00 89.69 190 ARG A CA 1
ATOM 1391 C C . ARG A 1 190 ? 8.188 -3.504 5.154 1.00 89.69 190 ARG A C 1
ATOM 1393 O O . ARG A 1 190 ? 7.165 -3.599 5.817 1.00 89.69 190 ARG A O 1
ATOM 1400 N N . ILE A 1 191 ? 8.379 -4.185 4.024 1.00 89.00 191 ILE A N 1
ATOM 1401 C CA . ILE A 1 191 ? 7.366 -5.090 3.457 1.00 89.00 191 ILE A CA 1
ATOM 1402 C C . ILE A 1 191 ? 7.012 -6.207 4.454 1.00 89.00 191 ILE A C 1
ATOM 1404 O O . ILE A 1 191 ? 5.836 -6.431 4.742 1.00 89.00 191 ILE A O 1
ATOM 1408 N N . PHE A 1 192 ? 8.014 -6.854 5.056 1.00 91.00 192 PHE A N 1
ATOM 1409 C CA . PHE A 1 192 ? 7.777 -7.890 6.069 1.00 91.00 192 PHE A CA 1
ATOM 1410 C C . PHE A 1 192 ? 7.170 -7.332 7.360 1.00 91.00 192 PHE A C 1
ATOM 1412 O O . PHE A 1 192 ? 6.292 -7.956 7.956 1.00 91.00 192 PHE A O 1
ATOM 1419 N N . ALA A 1 193 ? 7.593 -6.142 7.785 1.00 91.75 193 ALA A N 1
ATOM 1420 C CA . ALA A 1 193 ? 7.020 -5.479 8.948 1.00 91.75 193 ALA A CA 1
ATOM 1421 C C . ALA A 1 193 ? 5.550 -5.083 8.714 1.00 91.75 193 ALA A C 1
ATOM 1423 O O . ALA A 1 193 ? 4.718 -5.288 9.596 1.00 91.75 193 ALA A O 1
ATOM 1424 N N . MET A 1 194 ? 5.200 -4.602 7.515 1.00 91.06 194 MET A N 1
ATOM 1425 C CA . MET A 1 194 ? 3.818 -4.320 7.109 1.00 91.06 194 MET A CA 1
ATOM 1426 C C . MET A 1 194 ? 2.965 -5.589 7.088 1.00 91.06 194 MET A C 1
ATOM 1428 O O . MET A 1 194 ? 1.844 -5.566 7.591 1.00 91.06 194 MET A O 1
ATOM 1432 N N . LEU A 1 195 ? 3.504 -6.710 6.597 1.00 92.38 195 LEU A N 1
ATOM 1433 C CA . LEU A 1 195 ? 2.830 -8.007 6.690 1.00 92.38 195 LEU A CA 1
ATOM 1434 C C . LEU A 1 195 ? 2.549 -8.386 8.149 1.00 92.38 195 LEU A C 1
ATOM 1436 O O . LEU A 1 195 ? 1.423 -8.751 8.483 1.00 92.38 195 LEU A O 1
ATOM 1440 N N . GLY A 1 196 ? 3.542 -8.240 9.030 1.00 90.19 196 GLY A N 1
ATOM 1441 C CA . GLY A 1 196 ? 3.373 -8.470 10.465 1.00 90.19 196 GLY A CA 1
ATOM 1442 C C . GLY A 1 196 ? 2.276 -7.592 11.073 1.00 90.19 196 GLY A C 1
ATOM 1443 O O . GLY A 1 196 ? 1.393 -8.100 11.764 1.00 90.19 196 GLY A O 1
ATOM 1444 N N . LEU A 1 197 ? 2.278 -6.291 10.767 1.00 90.44 197 LEU A N 1
ATOM 1445 C CA . LEU A 1 197 ? 1.246 -5.359 11.226 1.00 90.44 197 LEU A CA 1
ATOM 1446 C C . LEU A 1 197 ? -0.153 -5.740 10.732 1.00 90.44 197 LEU A C 1
ATOM 1448 O O . LEU A 1 197 ? -1.098 -5.667 11.513 1.00 90.44 197 LEU A O 1
ATOM 1452 N N . LEU A 1 198 ? -0.298 -6.167 9.475 1.00 89.56 198 LEU A N 1
ATOM 1453 C CA . LEU A 1 198 ? -1.586 -6.586 8.915 1.00 89.56 198 LEU A CA 1
ATOM 1454 C C . LEU A 1 198 ? -2.109 -7.859 9.576 1.00 89.56 198 LEU A C 1
ATOM 1456 O O . LEU A 1 198 ? -3.274 -7.907 9.965 1.00 89.56 198 LEU A O 1
ATOM 1460 N N . VAL A 1 199 ? -1.251 -8.868 9.754 1.00 90.31 199 VAL A N 1
ATOM 1461 C CA . VAL A 1 199 ? -1.621 -10.125 10.423 1.00 90.31 199 VAL A CA 1
ATOM 1462 C C . VAL A 1 199 ? -2.060 -9.851 11.858 1.00 90.31 199 VAL A C 1
ATOM 1464 O O . VAL A 1 199 ? -3.152 -10.252 12.265 1.00 90.31 199 VAL A O 1
ATOM 1467 N N . VAL A 1 200 ? -1.242 -9.128 12.626 1.00 89.44 200 VAL A N 1
ATOM 1468 C CA . VAL A 1 200 ? -1.558 -8.809 14.024 1.00 89.44 200 VAL A CA 1
ATOM 1469 C C . VAL A 1 200 ? -2.791 -7.907 14.102 1.00 89.44 200 VAL A C 1
ATOM 1471 O O . VAL A 1 200 ? -3.678 -8.156 14.916 1.00 89.44 200 VAL A O 1
ATOM 1474 N N . GLY A 1 201 ? -2.899 -6.905 13.230 1.00 86.69 201 GLY A N 1
ATOM 1475 C CA . GLY A 1 201 ? -4.043 -5.998 13.158 1.00 86.69 201 GLY A CA 1
ATOM 1476 C C . GLY A 1 201 ? -5.355 -6.725 12.868 1.00 86.69 201 GLY A C 1
ATOM 1477 O O . GLY A 1 201 ? -6.340 -6.498 13.571 1.00 86.69 201 GLY A O 1
ATOM 1478 N N . ALA A 1 202 ? -5.367 -7.654 11.907 1.00 86.94 202 ALA A N 1
ATOM 1479 C CA . ALA A 1 202 ? -6.539 -8.468 11.586 1.00 86.94 202 ALA A CA 1
ATOM 1480 C C . ALA A 1 202 ? -6.966 -9.352 12.770 1.00 86.94 202 ALA A C 1
ATOM 1482 O O . ALA A 1 202 ? -8.156 -9.432 13.088 1.00 86.94 202 ALA A O 1
ATOM 1483 N N . ILE A 1 203 ? -6.002 -9.959 13.474 1.00 88.12 203 ILE A N 1
ATOM 1484 C CA . ILE A 1 203 ? -6.264 -10.759 14.680 1.00 88.12 203 ILE A CA 1
ATOM 1485 C C . ILE A 1 203 ? -6.863 -9.886 15.787 1.00 88.12 203 ILE A C 1
ATOM 1487 O O . ILE A 1 203 ? -7.899 -10.239 16.352 1.00 88.12 203 ILE A O 1
ATOM 1491 N N . VAL A 1 204 ? -6.241 -8.744 16.092 1.00 86.62 204 VAL A N 1
ATOM 1492 C CA . VAL A 1 204 ? -6.703 -7.827 17.146 1.00 86.62 204 VAL A CA 1
ATOM 1493 C C . VAL A 1 204 ? -8.104 -7.307 16.827 1.00 86.62 204 VAL A C 1
ATOM 1495 O O . VAL A 1 204 ? -8.984 -7.360 17.688 1.00 86.62 204 VAL A O 1
ATOM 1498 N N . LEU A 1 205 ? -8.353 -6.884 15.585 1.00 83.31 205 LEU A N 1
ATOM 1499 C CA . LEU A 1 205 ? -9.666 -6.406 15.150 1.00 83.31 205 LEU A CA 1
ATOM 1500 C C . LEU A 1 205 ? -10.731 -7.511 15.249 1.00 83.31 205 LEU A C 1
ATOM 1502 O O . LEU A 1 205 ? -11.824 -7.276 15.769 1.00 83.31 205 LEU A O 1
ATOM 1506 N N . GLY A 1 206 ? -10.402 -8.741 14.839 1.00 84.25 206 GLY A N 1
ATOM 1507 C CA . GLY A 1 206 ? -11.284 -9.904 14.977 1.00 84.25 206 GLY A CA 1
ATOM 1508 C C . GLY A 1 206 ? -11.615 -10.243 16.436 1.00 84.25 206 GLY A C 1
ATOM 1509 O O . GLY A 1 206 ? -12.771 -10.526 16.767 1.00 84.25 206 GLY A O 1
ATOM 1510 N N . GLN A 1 207 ? -10.634 -10.150 17.338 1.00 84.62 207 GLN A N 1
ATOM 1511 C CA . GLN A 1 207 ? -10.839 -10.359 18.776 1.00 84.62 207 GLN A CA 1
ATOM 1512 C C . GLN A 1 207 ? -11.762 -9.301 19.394 1.00 84.62 207 GLN A C 1
ATOM 1514 O O . GLN A 1 207 ? -12.610 -9.643 20.224 1.00 84.62 207 GLN A O 1
ATOM 1519 N N . THR A 1 208 ? -11.649 -8.037 18.975 1.00 78.62 208 THR A N 1
ATOM 1520 C CA . THR A 1 208 ? -12.548 -6.955 19.414 1.00 78.62 208 THR A CA 1
ATOM 1521 C C . THR A 1 208 ? -14.002 -7.269 19.060 1.00 78.62 208 THR A C 1
ATOM 1523 O O . THR A 1 208 ? -14.905 -7.107 19.888 1.00 78.62 208 THR A O 1
ATOM 1526 N N . VAL A 1 209 ? -14.247 -7.828 17.872 1.00 76.56 209 VAL A N 1
ATOM 1527 C CA . VAL A 1 209 ? -15.596 -8.261 17.492 1.00 76.56 209 VAL A CA 1
ATOM 1528 C C . VAL A 1 209 ? -16.086 -9.455 18.312 1.00 76.56 209 VAL A C 1
ATOM 1530 O O . VAL A 1 209 ? -17.248 -9.498 18.714 1.00 76.56 209 VAL A O 1
ATOM 1533 N N . ALA A 1 210 ? -15.227 -10.438 18.579 1.00 76.00 210 ALA A N 1
ATOM 1534 C CA . ALA A 1 210 ? -15.615 -11.603 19.372 1.00 76.00 210 ALA A CA 1
ATOM 1535 C C . ALA A 1 210 ? -16.017 -11.219 20.810 1.00 76.00 210 ALA A C 1
ATOM 1537 O O . ALA A 1 210 ? -16.952 -11.796 21.367 1.00 76.00 210 ALA A O 1
ATOM 1538 N N . ARG A 1 211 ? -15.354 -10.217 21.403 1.00 74.19 211 ARG A N 1
ATOM 1539 C CA . ARG A 1 211 ? -15.643 -9.736 22.766 1.00 74.19 211 ARG A CA 1
ATOM 1540 C C . ARG A 1 211 ? -16.964 -8.980 22.864 1.00 74.19 211 ARG A C 1
ATOM 1542 O O . ARG A 1 211 ? -17.707 -9.197 23.811 1.00 74.19 211 ARG A O 1
ATOM 1549 N N . THR A 1 212 ? -17.297 -8.168 21.864 1.00 66.81 212 THR A N 1
ATOM 1550 C CA . THR A 1 212 ? -18.591 -7.459 21.801 1.00 66.81 212 THR A CA 1
ATOM 1551 C C . THR A 1 212 ? -19.785 -8.385 21.521 1.00 66.81 212 THR A C 1
ATOM 1553 O O . THR A 1 212 ? -20.934 -7.945 21.578 1.00 66.81 212 THR A O 1
ATOM 1556 N N . ALA A 1 213 ? -19.549 -9.663 21.202 1.00 58.31 213 ALA A N 1
ATOM 1557 C CA . ALA A 1 213 ? -20.589 -10.654 20.925 1.00 58.31 213 ALA A CA 1
ATOM 1558 C C . ALA A 1 213 ? -20.977 -11.527 22.132 1.00 58.31 213 ALA A C 1
ATOM 1560 O O . ALA A 1 213 ? -21.966 -12.251 22.034 1.00 58.31 213 ALA A O 1
ATOM 1561 N N . ARG A 1 214 ? -20.239 -11.483 23.251 1.00 51.09 214 ARG A N 1
ATOM 1562 C CA . ARG A 1 214 ? -20.623 -12.223 24.462 1.00 51.09 214 ARG A CA 1
ATOM 1563 C C . ARG A 1 214 ? -21.686 -11.424 25.231 1.00 51.09 214 ARG A C 1
ATOM 1565 O O . ARG A 1 214 ? -21.412 -10.265 25.543 1.00 51.09 214 ARG A O 1
ATOM 1572 N N . PRO A 1 215 ? -22.877 -11.989 25.504 1.00 47.00 215 PRO A N 1
ATOM 1573 C CA . PRO A 1 215 ? -23.824 -11.360 26.418 1.00 47.00 215 PRO A CA 1
ATOM 1574 C C . PRO A 1 215 ? -23.189 -11.272 27.813 1.00 47.00 215 PRO A C 1
ATOM 1576 O O . PRO A 1 215 ? -22.486 -12.201 28.221 1.00 47.00 215 PRO A O 1
ATOM 1579 N N . GLN A 1 216 ? -23.376 -10.128 28.478 1.00 48.41 216 GLN A N 1
ATOM 1580 C CA . GLN A 1 216 ? -23.098 -9.974 29.908 1.00 48.41 216 GLN A CA 1
ATOM 1581 C C . GLN A 1 216 ? -24.159 -10.709 30.721 1.00 48.41 216 GLN A C 1
ATOM 1583 O O . GLN A 1 216 ? -25.329 -10.705 30.271 1.00 48.41 216 GLN A O 1
#